Protein AF-A0A7J4UST7-F1 (afdb_monomer)

Structure (mmCIF, N/CA/C/O backbone):
data_AF-A0A7J4UST7-F1
#
_entry.id   AF-A0A7J4UST7-F1
#
loop_
_atom_site.group_PDB
_atom_site.id
_atom_site.type_symbol
_atom_site.label_atom_id
_atom_site.label_alt_id
_atom_site.label_comp_id
_atom_site.label_asym_id
_atom_site.label_entity_id
_atom_site.label_seq_id
_atom_site.pdbx_PDB_ins_code
_atom_site.Cartn_x
_atom_site.Cartn_y
_atom_site.Cartn_z
_atom_site.occupancy
_atom_site.B_iso_or_equiv
_atom_site.auth_seq_id
_atom_site.auth_comp_id
_atom_site.auth_asym_id
_atom_site.auth_atom_id
_atom_site.pdbx_PDB_model_num
ATOM 1 N N . MET A 1 1 ? -10.506 11.333 -13.676 1.00 88.25 1 MET A N 1
ATOM 2 C CA . MET A 1 1 ? -9.582 10.262 -13.265 1.00 88.25 1 MET A CA 1
ATOM 3 C C . MET A 1 1 ? -8.313 10.940 -12.795 1.00 88.25 1 MET A C 1
ATOM 5 O O . MET A 1 1 ? -7.865 11.847 -13.487 1.00 88.25 1 MET A O 1
ATOM 9 N N . ILE A 1 2 ? -7.832 10.576 -11.612 1.00 93.94 2 ILE A N 1
ATOM 10 C CA . ILE A 1 2 ? -6.553 11.020 -11.051 1.00 93.94 2 ILE A CA 1
ATOM 11 C C . ILE A 1 2 ? -5.687 9.763 -11.014 1.00 93.94 2 ILE A C 1
ATOM 13 O O . ILE A 1 2 ? -6.190 8.715 -10.617 1.00 93.94 2 ILE A O 1
ATOM 17 N N . ASP A 1 3 ? -4.458 9.859 -11.505 1.00 95.19 3 ASP A N 1
ATOM 18 C CA . ASP A 1 3 ? -3.487 8.772 -11.416 1.00 95.19 3 ASP A CA 1
ATOM 19 C C . ASP A 1 3 ? -2.785 8.865 -10.061 1.00 95.19 3 ASP A C 1
ATOM 21 O O . ASP A 1 3 ? -2.295 9.937 -9.706 1.00 95.19 3 ASP A O 1
ATOM 25 N N . LEU A 1 4 ? -2.815 7.771 -9.305 1.00 95.25 4 LEU A N 1
ATOM 26 C CA . LEU A 1 4 ? -2.191 7.649 -7.986 1.00 95.25 4 LEU A CA 1
ATOM 27 C C . LEU A 1 4 ? -1.022 6.655 -8.013 1.00 95.25 4 LEU A C 1
ATOM 29 O O . LEU A 1 4 ? -0.532 6.285 -6.956 1.00 95.25 4 LEU A O 1
ATOM 33 N N . THR A 1 5 ? -0.613 6.190 -9.199 1.00 95.75 5 THR A N 1
ATOM 34 C CA . THR A 1 5 ? 0.454 5.197 -9.330 1.00 95.75 5 THR A CA 1
ATOM 35 C C . THR A 1 5 ? 1.823 5.843 -9.497 1.00 95.75 5 THR A C 1
ATOM 37 O O . THR A 1 5 ? 1.969 6.875 -10.162 1.00 95.75 5 THR A O 1
ATOM 40 N N . VAL A 1 6 ? 2.857 5.222 -8.929 1.00 94.38 6 VAL A N 1
ATOM 41 C CA . VAL A 1 6 ? 4.242 5.620 -9.189 1.00 94.38 6 VAL A CA 1
ATOM 42 C C . VAL A 1 6 ? 4.715 5.095 -10.553 1.00 94.38 6 VAL A C 1
ATOM 44 O O . VAL A 1 6 ? 4.391 3.972 -10.952 1.00 94.38 6 VAL A O 1
ATOM 47 N N . PRO A 1 7 ? 5.505 5.882 -11.307 1.00 92.56 7 PRO A N 1
ATOM 48 C CA . PRO A 1 7 ? 5.985 5.462 -12.616 1.00 92.56 7 PRO A CA 1
ATOM 49 C C . PRO A 1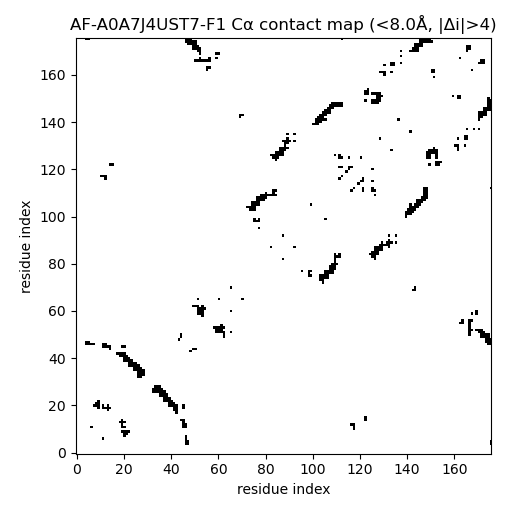 7 ? 6.994 4.311 -12.503 1.00 92.56 7 PRO A C 1
ATOM 51 O O . PRO A 1 7 ? 8.020 4.422 -11.832 1.00 92.56 7 PRO A O 1
ATOM 54 N N . MET A 1 8 ? 6.748 3.232 -13.246 1.00 91.31 8 MET A N 1
ATOM 55 C CA . MET A 1 8 ? 7.675 2.103 -13.358 1.00 91.31 8 MET A CA 1
ATOM 56 C C . MET A 1 8 ? 8.875 2.466 -14.244 1.00 91.31 8 MET A C 1
ATOM 58 O O . MET A 1 8 ? 8.716 2.886 -15.394 1.00 91.31 8 MET A O 1
ATOM 62 N N . GLY A 1 9 ? 10.093 2.279 -13.735 1.00 90.19 9 GLY A N 1
ATOM 63 C CA . GLY A 1 9 ? 11.323 2.604 -14.455 1.00 90.19 9 GLY A CA 1
ATOM 64 C C . GLY A 1 9 ? 12.583 2.160 -13.716 1.00 90.19 9 GLY A C 1
ATOM 65 O O . GLY A 1 9 ? 12.513 1.654 -12.606 1.00 90.19 9 GLY A O 1
ATOM 66 N N . LYS A 1 10 ? 13.754 2.355 -14.336 1.00 88.19 10 LYS A N 1
ATOM 67 C CA . LYS A 1 10 ? 15.052 1.942 -13.756 1.00 88.19 10 LYS A CA 1
ATOM 68 C C . LYS A 1 10 ? 15.408 2.674 -12.463 1.00 88.19 10 LYS A C 1
ATOM 70 O O . LYS A 1 10 ? 16.187 2.160 -11.674 1.00 88.19 10 LYS A O 1
ATOM 75 N N . GLU A 1 11 ? 14.846 3.863 -12.276 1.00 89.56 11 GLU A N 1
ATOM 76 C CA . GLU A 1 11 ? 15.038 4.687 -11.081 1.00 89.56 11 GLU A CA 1
ATOM 77 C C . GLU A 1 11 ? 14.051 4.326 -9.960 1.00 89.56 11 GLU A C 1
ATOM 79 O O . GLU A 1 11 ? 14.069 4.965 -8.912 1.00 89.56 11 GLU A O 1
ATOM 84 N N . LEU A 1 12 ? 13.162 3.344 -10.179 1.00 91.81 12 LEU A N 1
ATOM 85 C CA . LEU A 1 12 ? 12.208 2.901 -9.170 1.00 91.81 12 LEU A CA 1
ATOM 86 C C . LEU A 1 12 ? 12.970 2.301 -7.977 1.00 91.81 12 LEU A C 1
ATOM 88 O O . LEU A 1 12 ? 13.718 1.333 -8.162 1.00 91.81 12 LEU A O 1
ATOM 92 N N . PRO A 1 13 ? 12.791 2.845 -6.762 1.00 92.06 13 PRO A N 1
ATOM 93 C CA . PRO A 1 13 ? 13.368 2.257 -5.566 1.00 92.06 13 PRO A CA 1
ATOM 94 C C . PRO A 1 13 ? 12.862 0.829 -5.365 1.00 92.06 13 PRO A C 1
ATOM 96 O O . PRO A 1 13 ? 11.685 0.533 -5.557 1.00 92.06 13 PRO A O 1
ATOM 99 N N . SER A 1 14 ? 13.758 -0.052 -4.930 1.00 92.19 14 SER A N 1
ATOM 100 C CA . SER A 1 14 ? 13.415 -1.420 -4.554 1.00 92.19 14 SER A CA 1
ATOM 101 C C . SER A 1 14 ? 13.562 -1.599 -3.056 1.00 92.19 14 SER A C 1
ATOM 103 O O . SER A 1 14 ? 14.461 -1.005 -2.450 1.00 92.19 14 SER A O 1
ATOM 105 N N . PHE A 1 15 ? 12.718 -2.455 -2.477 1.00 91.94 15 PHE A N 1
ATOM 106 C CA . PHE A 1 15 ? 12.842 -2.828 -1.077 1.00 91.94 15 PHE A CA 1
ATOM 107 C C . PHE A 1 15 ? 14.287 -3.280 -0.777 1.00 91.94 15 PHE A C 1
ATOM 109 O O . PHE A 1 15 ? 14.857 -4.061 -1.556 1.00 91.94 15 PHE A O 1
ATOM 116 N N . PRO A 1 16 ? 14.917 -2.813 0.321 1.00 90.44 16 PRO A N 1
ATOM 117 C CA . PRO A 1 16 ? 16.327 -3.072 0.585 1.00 90.44 16 PRO A CA 1
ATOM 118 C C . PRO A 1 16 ? 16.695 -4.560 0.501 1.00 90.44 16 PRO A C 1
ATOM 120 O O . PRO A 1 16 ? 16.157 -5.397 1.223 1.00 90.44 16 PRO A O 1
ATOM 123 N N . GLY A 1 17 ? 17.648 -4.884 -0.379 1.00 89.69 17 GLY A N 1
ATOM 124 C CA . GLY A 1 17 ? 18.148 -6.248 -0.582 1.00 89.69 17 GLY A CA 1
ATOM 125 C C . GLY A 1 17 ? 17.483 -7.043 -1.713 1.00 89.69 17 GLY A C 1
ATOM 126 O O . GLY A 1 17 ? 17.938 -8.152 -1.988 1.00 89.69 17 GLY A O 1
ATOM 127 N N . TYR A 1 18 ? 16.477 -6.491 -2.401 1.00 89.69 18 TYR A N 1
ATOM 128 C CA . TYR A 1 18 ? 15.797 -7.139 -3.530 1.00 89.69 18 TYR A CA 1
ATOM 129 C C . TYR A 1 18 ? 16.146 -6.487 -4.876 1.00 89.69 18 TYR A C 1
ATOM 131 O O . TYR A 1 18 ? 16.385 -5.276 -4.929 1.00 89.69 18 TYR A O 1
ATOM 139 N N . PRO A 1 19 ? 16.160 -7.256 -5.984 1.00 90.06 19 PRO A N 1
ATOM 140 C CA . PRO A 1 19 ? 16.392 -6.700 -7.315 1.00 90.06 19 PRO A CA 1
ATOM 141 C C . PRO A 1 19 ? 15.285 -5.708 -7.686 1.00 90.06 19 PRO A C 1
ATOM 143 O O . PRO A 1 19 ? 14.109 -5.973 -7.432 1.00 90.06 19 PRO A O 1
ATOM 146 N N . GLY A 1 20 ? 15.674 -4.577 -8.275 1.00 89.62 20 GLY A N 1
ATOM 147 C CA . GLY A 1 20 ? 14.738 -3.560 -8.755 1.00 89.62 20 GLY A CA 1
ATOM 148 C C . GLY A 1 20 ? 14.126 -3.891 -10.115 1.00 89.62 20 GLY A C 1
ATOM 149 O O . GLY A 1 20 ? 14.377 -4.950 -10.694 1.00 89.62 20 GLY A O 1
ATOM 150 N N . PHE A 1 21 ? 13.321 -2.961 -10.627 1.00 94.12 21 PHE A N 1
ATOM 151 C CA . PHE A 1 21 ? 12.724 -3.055 -11.955 1.00 94.12 21 PHE A CA 1
ATOM 152 C C . PHE A 1 21 ? 13.782 -2.961 -13.061 1.00 94.12 21 PHE A C 1
ATOM 154 O O . PHE A 1 21 ? 14.489 -1.960 -13.203 1.00 94.12 21 PHE A O 1
ATOM 161 N N . GLU A 1 22 ? 13.842 -3.985 -13.906 1.00 94.00 22 GLU A N 1
ATOM 162 C CA . GLU A 1 22 ? 14.734 -4.027 -15.059 1.00 94.00 22 GLU A CA 1
ATOM 163 C C . GLU A 1 22 ? 13.935 -4.159 -16.348 1.00 94.00 22 GLU A C 1
ATOM 165 O O . GLU A 1 22 ? 12.939 -4.877 -16.413 1.00 94.00 22 GLU A O 1
ATOM 170 N N . TYR A 1 23 ? 14.395 -3.486 -17.401 1.00 94.31 23 TYR A N 1
ATOM 171 C CA . TYR A 1 23 ? 13.868 -3.681 -18.743 1.00 94.31 23 TYR A CA 1
ATOM 172 C C . TYR A 1 23 ? 14.940 -3.464 -19.810 1.00 94.31 23 TYR A C 1
ATOM 174 O O . TYR A 1 23 ? 15.859 -2.645 -19.657 1.00 94.31 23 TYR A O 1
ATOM 182 N N . GLU A 1 24 ? 14.783 -4.175 -20.920 1.00 93.56 24 GLU A N 1
ATOM 183 C CA . GLU A 1 24 ? 15.658 -4.108 -22.084 1.00 93.56 24 GLU A CA 1
ATOM 184 C C . GLU A 1 24 ? 14.851 -4.040 -23.380 1.00 93.56 24 GLU A C 1
ATOM 186 O O . GLU A 1 24 ? 13.836 -4.719 -23.538 1.00 93.56 24 GLU A O 1
ATOM 191 N N . GLN A 1 25 ? 15.295 -3.200 -24.318 1.00 91.19 25 GLN A N 1
ATOM 192 C CA . GLN A 1 25 ? 14.709 -3.145 -25.654 1.00 91.19 25 GLN A CA 1
ATOM 193 C C . GLN A 1 25 ? 15.236 -4.318 -26.481 1.00 91.19 25 GLN A C 1
ATOM 195 O O . GLN A 1 25 ? 16.445 -4.508 -26.589 1.00 91.19 25 GLN A O 1
ATOM 200 N N . TRP A 1 26 ? 14.324 -5.061 -27.098 1.00 88.94 26 TRP A N 1
ATOM 201 C CA . TRP A 1 26 ? 14.632 -6.227 -27.931 1.00 88.94 26 TRP A CA 1
ATOM 202 C C . TRP A 1 26 ? 14.298 -6.037 -29.409 1.00 88.94 26 TRP A C 1
ATOM 204 O O . TRP A 1 26 ? 14.831 -6.746 -30.259 1.00 88.94 26 TRP A O 1
ATOM 214 N N . GLY A 1 27 ? 13.412 -5.096 -29.725 1.00 88.81 27 GLY A N 1
ATOM 215 C CA . GLY A 1 27 ? 13.084 -4.749 -31.101 1.00 88.81 27 GLY A CA 1
ATOM 216 C C . GLY A 1 27 ? 12.774 -3.270 -31.224 1.00 88.81 27 GLY A C 1
ATOM 217 O O . GLY A 1 27 ? 12.223 -2.676 -30.298 1.00 88.81 27 GLY A O 1
ATOM 218 N N . GLY A 1 28 ? 13.135 -2.675 -32.359 1.00 88.31 28 GLY A N 1
ATOM 219 C CA . GLY A 1 28 ? 12.823 -1.292 -32.706 1.00 88.31 28 GLY A CA 1
ATOM 220 C C . GLY A 1 28 ? 12.139 -1.152 -34.066 1.00 88.31 28 GLY A C 1
ATOM 221 O O . GLY A 1 28 ? 12.306 -1.972 -34.965 1.00 88.31 28 GLY A O 1
ATOM 222 N N . HIS A 1 29 ? 11.413 -0.048 -34.259 1.00 87.75 29 HIS A N 1
ATOM 223 C CA . HIS A 1 29 ? 10.743 0.268 -35.531 1.00 87.75 29 HIS A CA 1
ATOM 224 C C . HIS A 1 29 ? 11.693 0.318 -36.742 1.00 87.75 29 HIS A C 1
ATOM 226 O O . HIS A 1 29 ? 11.270 0.057 -37.864 1.00 87.75 29 HIS A O 1
ATOM 232 N N . ASN A 1 30 ? 12.970 0.643 -36.515 1.00 84.94 30 ASN A N 1
ATOM 233 C CA . ASN A 1 30 ? 14.007 0.716 -37.552 1.00 84.94 30 ASN A CA 1
ATOM 234 C C . ASN A 1 30 ? 14.859 -0.561 -37.646 1.00 84.94 30 ASN A C 1
ATOM 236 O O . ASN A 1 30 ? 15.837 -0.601 -38.391 1.00 84.94 30 ASN A O 1
ATOM 240 N N . GLU A 1 31 ? 14.510 -1.595 -36.887 1.00 74.69 31 GLU A N 1
ATOM 241 C CA . GLU A 1 31 ? 15.136 -2.912 -36.929 1.00 74.69 31 GLU A CA 1
ATOM 242 C C . GLU A 1 31 ? 14.201 -3.854 -37.693 1.00 74.69 31 GLU A C 1
ATOM 244 O O . GLU A 1 31 ? 12.995 -3.625 -37.728 1.00 74.69 31 GLU A O 1
ATOM 249 N N . GLY A 1 32 ? 14.729 -4.894 -38.347 1.00 66.00 32 GLY A N 1
ATOM 250 C CA . GLY A 1 32 ? 14.034 -5.683 -39.384 1.00 66.00 32 GLY A CA 1
ATOM 251 C C . GLY A 1 32 ? 12.665 -6.304 -39.033 1.00 66.00 32 GLY A C 1
ATOM 252 O O . GLY A 1 32 ? 12.045 -6.888 -39.917 1.00 66.00 32 GLY A O 1
ATOM 253 N N . GLY A 1 33 ? 12.190 -6.177 -37.788 1.00 72.19 33 GLY A N 1
ATOM 254 C CA . GLY A 1 33 ? 10.846 -6.549 -37.331 1.00 72.19 33 GLY A CA 1
ATOM 255 C C . GLY A 1 33 ? 9.807 -5.413 -37.278 1.00 72.19 33 GLY A C 1
ATOM 256 O O . GLY A 1 33 ? 8.622 -5.707 -37.169 1.00 72.19 33 GLY A O 1
ATOM 257 N N . GLY A 1 34 ? 10.199 -4.134 -37.360 1.00 86.31 34 GLY A N 1
ATOM 258 C CA . GLY A 1 34 ? 9.276 -2.993 -37.479 1.00 86.31 34 GLY A CA 1
ATOM 259 C C . GLY A 1 34 ? 8.407 -2.666 -36.252 1.00 86.31 34 GLY A C 1
ATOM 260 O O . GLY A 1 34 ? 7.545 -1.795 -36.348 1.00 86.31 34 GLY A O 1
ATOM 261 N N . ALA A 1 35 ? 8.624 -3.319 -35.106 1.00 91.25 35 ALA A N 1
ATOM 262 C CA . ALA A 1 35 ? 7.866 -3.115 -33.870 1.00 91.25 35 ALA A CA 1
ATOM 263 C C . ALA A 1 35 ? 8.802 -2.819 -32.691 1.00 91.25 35 ALA A C 1
ATOM 265 O O . ALA A 1 35 ? 9.828 -3.480 -32.533 1.00 91.25 35 ALA A O 1
ATOM 266 N N . LEU A 1 36 ? 8.437 -1.841 -31.854 1.00 92.00 36 LEU A N 1
ATOM 267 C CA . LEU A 1 36 ? 9.125 -1.586 -30.588 1.00 92.00 36 LEU A CA 1
ATOM 268 C C . LEU A 1 36 ? 8.709 -2.632 -29.547 1.00 92.00 36 LEU A C 1
ATOM 270 O O . LEU A 1 36 ? 7.527 -2.749 -29.230 1.00 92.00 36 LEU A O 1
ATOM 274 N N . MET A 1 37 ? 9.678 -3.367 -29.008 1.00 92.75 37 MET A N 1
ATOM 275 C CA . MET A 1 37 ? 9.458 -4.424 -28.020 1.00 92.75 37 MET A CA 1
ATOM 276 C C . MET A 1 37 ? 10.465 -4.299 -26.882 1.00 92.75 37 MET A C 1
ATOM 278 O O . MET A 1 37 ? 11.652 -4.081 -27.131 1.00 92.75 37 MET A O 1
ATOM 282 N N . HIS A 1 38 ? 9.991 -4.503 -25.654 1.00 93.12 38 HIS A N 1
ATOM 283 C CA . HIS A 1 38 ? 10.829 -4.608 -24.466 1.00 93.12 38 HIS A CA 1
ATOM 284 C C . HIS A 1 38 ? 10.528 -5.901 -23.706 1.00 93.12 38 HIS A C 1
ATOM 286 O O . HIS A 1 38 ? 9.376 -6.336 -23.665 1.00 93.12 38 HIS A O 1
ATOM 292 N N . TYR A 1 39 ? 11.552 -6.470 -23.078 1.00 94.12 39 TYR A N 1
ATOM 293 C CA . TYR A 1 39 ? 11.402 -7.407 -21.967 1.00 94.12 39 TYR A CA 1
ATOM 294 C C . TYR A 1 39 ? 11.565 -6.647 -20.659 1.00 94.12 39 TYR A C 1
ATOM 296 O O . TYR A 1 39 ? 12.362 -5.712 -20.594 1.00 94.12 39 TYR A O 1
ATOM 304 N N . TYR A 1 40 ? 10.828 -7.050 -19.628 1.00 94.62 40 TYR A N 1
ATOM 305 C CA . TYR A 1 40 ? 10.997 -6.517 -18.283 1.00 94.62 40 TYR A CA 1
ATOM 306 C C . TYR A 1 40 ? 10.975 -7.633 -17.239 1.00 94.62 40 TYR A C 1
ATOM 308 O O . TYR A 1 40 ? 10.410 -8.704 -17.464 1.00 94.62 40 TYR A O 1
ATOM 316 N N . SER A 1 41 ? 11.600 -7.358 -16.099 1.00 93.81 41 SER A N 1
ATOM 317 C CA . SER A 1 41 ? 11.622 -8.191 -14.903 1.00 93.81 41 SER A CA 1
ATOM 318 C C . SER A 1 41 ? 11.347 -7.307 -13.690 1.00 93.81 41 SER A C 1
ATOM 320 O O . SER A 1 41 ? 11.911 -6.221 -13.567 1.00 93.81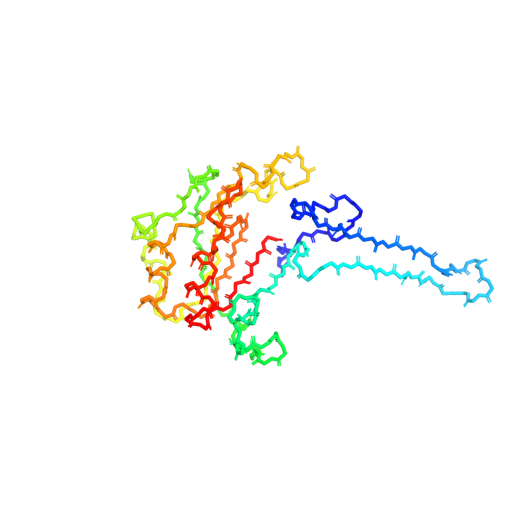 41 SER A O 1
ATOM 322 N N . ALA A 1 42 ? 10.473 -7.769 -12.802 1.00 92.94 42 ALA A N 1
ATOM 323 C CA . ALA A 1 42 ? 10.084 -7.071 -11.585 1.00 92.94 42 ALA A CA 1
ATOM 324 C C . ALA A 1 42 ? 9.791 -8.098 -10.489 1.00 92.94 42 ALA A C 1
ATOM 326 O O . ALA A 1 42 ? 9.281 -9.182 -10.784 1.00 92.94 42 ALA A O 1
ATOM 327 N N . ASN A 1 43 ? 10.076 -7.759 -9.232 1.00 91.62 43 ASN A N 1
ATOM 328 C CA . ASN A 1 43 ? 9.417 -8.445 -8.124 1.00 91.62 43 ASN A CA 1
ATOM 329 C C . ASN A 1 43 ? 7.982 -7.900 -7.971 1.00 91.62 43 ASN A C 1
ATOM 331 O O . ASN A 1 43 ? 7.661 -6.836 -8.498 1.00 91.62 43 ASN A O 1
ATOM 335 N N . THR A 1 44 ? 7.108 -8.648 -7.300 1.00 94.25 44 THR A N 1
ATOM 336 C CA . THR A 1 44 ? 5.677 -8.314 -7.172 1.00 94.25 44 THR A CA 1
ATOM 337 C C . THR A 1 44 ? 5.401 -7.121 -6.257 1.00 94.25 44 THR A C 1
ATOM 339 O O . THR A 1 44 ? 4.293 -6.601 -6.292 1.00 94.25 44 THR A O 1
ATOM 342 N N . HIS A 1 45 ? 6.408 -6.671 -5.502 1.00 94.88 45 HIS A N 1
ATOM 343 C CA . HIS A 1 45 ? 6.349 -5.563 -4.549 1.00 94.88 45 HIS A CA 1
ATOM 344 C C . HIS A 1 45 ? 7.198 -4.388 -5.065 1.00 94.88 45 HIS A C 1
ATOM 346 O O . HIS A 1 45 ? 8.189 -3.966 -4.461 1.00 94.88 45 HIS A O 1
ATOM 352 N N . GLN A 1 46 ? 6.887 -3.937 -6.285 1.00 92.12 46 GLN A N 1
ATOM 353 C CA . GLN A 1 46 ? 7.565 -2.831 -6.969 1.00 92.12 46 GLN A CA 1
ATOM 354 C C . GLN A 1 46 ? 6.566 -1.746 -7.336 1.00 92.12 46 GLN A C 1
ATOM 356 O O . GLN A 1 46 ? 5.647 -2.004 -8.113 1.00 92.12 46 GLN A O 1
ATOM 361 N N . GLY A 1 47 ? 6.819 -0.530 -6.847 1.00 93.00 47 GLY A N 1
ATOM 362 C CA . GLY A 1 47 ? 5.920 0.604 -7.041 1.00 93.00 47 GLY A CA 1
ATOM 363 C C . GLY A 1 47 ? 4.520 0.300 -6.520 1.00 93.00 47 GLY A C 1
ATOM 364 O O . GLY A 1 47 ? 4.381 -0.527 -5.620 1.00 93.00 47 GLY A O 1
ATOM 365 N N . THR A 1 48 ? 3.504 0.917 -7.125 1.00 97.00 48 THR A N 1
ATOM 366 C CA . THR A 1 48 ? 2.133 0.794 -6.631 1.00 97.00 48 THR A CA 1
ATOM 367 C C . THR A 1 48 ? 1.619 -0.611 -6.885 1.00 97.00 48 THR A C 1
ATOM 369 O O . THR A 1 48 ? 1.380 -0.996 -8.035 1.00 97.00 48 THR A O 1
ATOM 372 N N . HIS A 1 49 ? 1.461 -1.390 -5.821 1.00 97.31 49 HIS A N 1
ATOM 373 C CA . HIS A 1 49 ? 1.166 -2.819 -5.901 1.00 97.31 49 HIS A CA 1
ATOM 374 C C . HIS A 1 49 ? 0.189 -3.258 -4.814 1.00 97.31 49 HIS A C 1
ATOM 376 O O . HIS A 1 49 ? -0.180 -2.475 -3.947 1.00 97.31 49 HIS A O 1
ATOM 382 N N . ILE A 1 50 ? -0.253 -4.515 -4.888 1.00 97.81 50 ILE A N 1
ATOM 383 C CA . ILE A 1 50 ? -1.184 -5.109 -3.931 1.00 97.81 50 ILE A CA 1
ATOM 384 C C . ILE A 1 50 ? -0.598 -6.363 -3.291 1.00 97.81 50 ILE A C 1
ATOM 386 O O . ILE A 1 50 ? -0.133 -7.276 -3.979 1.00 97.81 50 ILE A O 1
ATOM 390 N N . ASP A 1 51 ? -0.733 -6.427 -1.977 1.00 98.38 51 ASP A N 1
ATOM 391 C CA . ASP A 1 51 ? -0.487 -7.594 -1.158 1.00 98.38 51 ASP A CA 1
ATOM 392 C C . ASP A 1 51 ? -1.793 -8.358 -0.946 1.00 98.38 51 ASP A C 1
ATOM 394 O O . ASP A 1 51 ? -2.745 -7.880 -0.323 1.00 98.38 51 ASP A O 1
ATOM 398 N N . ALA A 1 52 ? -1.827 -9.582 -1.469 1.00 98.25 52 ALA A N 1
ATOM 399 C CA . ALA A 1 52 ? -2.854 -10.566 -1.151 1.00 98.25 52 ALA A CA 1
ATOM 400 C C . ALA A 1 52 ? -2.451 -11.373 0.099 1.00 98.25 52 ALA A C 1
ATOM 402 O O . ALA A 1 52 ? -1.254 -11.474 0.395 1.00 98.25 52 ALA A O 1
ATOM 403 N N . PRO A 1 53 ? -3.400 -12.024 0.80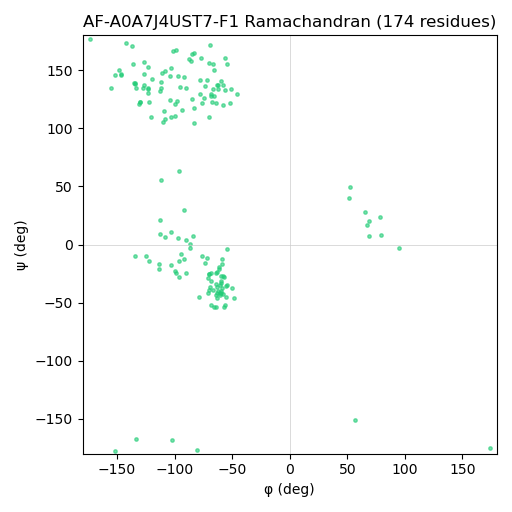1 1.00 98.50 53 PRO A N 1
ATOM 404 C CA . PRO A 1 53 ? -3.108 -12.765 2.025 1.00 98.50 53 PRO A CA 1
ATOM 405 C C . PRO A 1 53 ? -1.937 -13.746 1.924 1.00 98.50 53 PRO A C 1
ATOM 407 O O . PRO A 1 53 ? -1.127 -13.855 2.845 1.00 98.50 53 PRO A O 1
ATOM 410 N N . TYR A 1 54 ? -1.792 -14.413 0.776 1.00 98.44 54 TYR A N 1
ATOM 411 C CA . TYR A 1 54 ? -0.709 -15.363 0.523 1.00 98.44 54 TYR A CA 1
ATOM 412 C C . TYR A 1 54 ? 0.708 -14.770 0.651 1.00 98.44 54 TYR A C 1
ATOM 414 O O . TYR A 1 54 ? 1.663 -15.532 0.800 1.00 98.44 54 TYR A O 1
ATOM 422 N N . HIS A 1 55 ? 0.871 -13.440 0.630 1.00 97.75 55 HIS A N 1
ATOM 423 C CA . HIS A 1 55 ? 2.170 -12.793 0.820 1.00 97.75 55 HIS A CA 1
ATOM 424 C C . HIS A 1 55 ? 2.823 -13.177 2.162 1.00 97.75 55 HIS A C 1
ATOM 426 O O . HIS A 1 55 ? 4.004 -13.528 2.189 1.00 97.75 55 HIS A O 1
ATOM 432 N N . PHE A 1 56 ? 2.044 -13.210 3.252 1.00 97.62 56 PHE A N 1
ATOM 433 C CA . PHE A 1 56 ? 2.528 -13.572 4.594 1.00 97.62 56 PHE A CA 1
ATOM 434 C C . PHE A 1 56 ? 1.761 -14.713 5.271 1.00 97.62 56 PHE A C 1
ATOM 436 O O . PHE A 1 56 ? 2.220 -15.220 6.299 1.00 97.62 56 PHE A O 1
ATOM 443 N N . ILE A 1 57 ? 0.625 -15.147 4.714 1.00 98.38 57 ILE A N 1
ATOM 444 C CA . ILE A 1 57 ? -0.236 -16.185 5.289 1.00 98.38 57 ILE A CA 1
ATOM 445 C C . ILE A 1 57 ? -0.164 -17.457 4.432 1.00 98.38 57 ILE A C 1
ATOM 447 O O . ILE A 1 57 ? -0.768 -17.518 3.359 1.00 98.38 57 ILE A O 1
ATOM 451 N N . PRO A 1 58 ? 0.540 -18.516 4.883 1.00 97.50 58 PRO A N 1
ATOM 452 C CA . PRO A 1 58 ? 0.590 -19.780 4.157 1.00 97.50 58 PRO A CA 1
ATOM 453 C C . PRO A 1 58 ? -0.810 -20.369 3.949 1.00 97.50 58 PRO A C 1
ATOM 455 O O . PRO A 1 58 ? -1.514 -20.673 4.911 1.00 97.50 58 PRO A O 1
ATOM 458 N N . GLY A 1 59 ? -1.197 -20.554 2.686 1.00 97.88 59 GLY A N 1
ATOM 459 C CA . GLY A 1 59 ? -2.532 -21.037 2.319 1.00 97.88 59 GLY A CA 1
ATOM 460 C C . GLY A 1 59 ? -3.634 -19.972 2.357 1.00 97.88 59 GLY A C 1
ATOM 461 O O . GLY A 1 59 ? -4.799 -20.330 2.214 1.00 97.88 59 GLY A O 1
ATOM 462 N N . GLY A 1 60 ? -3.282 -18.696 2.552 1.00 98.12 60 GLY A N 1
ATOM 463 C CA . GLY A 1 60 ? -4.180 -17.565 2.318 1.00 98.12 60 GLY A CA 1
ATOM 464 C C . GLY A 1 60 ? -4.485 -17.363 0.830 1.00 98.12 60 GLY A C 1
ATOM 465 O O . GLY A 1 60 ? -3.867 -17.998 -0.026 1.00 98.12 60 GLY A O 1
ATOM 466 N N . ARG A 1 61 ? -5.425 -16.460 0.529 1.00 97.75 61 ARG A N 1
ATOM 467 C CA . ARG A 1 61 ? -5.835 -16.155 -0.847 1.00 97.75 61 ARG A CA 1
ATOM 468 C C . ARG A 1 61 ? -4.694 -15.570 -1.679 1.00 97.75 61 ARG A C 1
ATOM 470 O O . ARG A 1 61 ? -3.957 -14.701 -1.200 1.00 97.75 61 ARG A O 1
ATOM 477 N N . THR A 1 62 ? -4.557 -16.023 -2.921 1.00 98.31 62 THR A N 1
ATOM 478 C CA . THR A 1 62 ? -3.661 -15.417 -3.915 1.00 98.31 62 THR A CA 1
ATOM 479 C C . THR A 1 62 ? -4.328 -14.225 -4.602 1.00 98.31 62 THR A C 1
ATOM 481 O O . THR A 1 62 ? -5.535 -14.018 -4.506 1.00 98.31 62 THR A O 1
ATOM 484 N N . VAL A 1 63 ? -3.539 -13.398 -5.293 1.00 97.69 63 VAL A N 1
ATOM 485 C CA . VAL A 1 63 ? -4.040 -12.157 -5.913 1.00 97.69 63 VAL A CA 1
ATOM 486 C C . VAL A 1 63 ? -5.154 -12.398 -6.943 1.00 97.69 63 VAL A C 1
ATOM 488 O O . VAL A 1 63 ? -6.046 -11.571 -7.083 1.00 97.69 63 VAL A O 1
ATOM 491 N N . ASP A 1 64 ? -5.140 -13.537 -7.638 1.00 97.62 64 ASP A N 1
ATOM 492 C CA . ASP A 1 64 ? -6.166 -13.938 -8.607 1.00 97.62 64 ASP A CA 1
ATOM 493 C C . ASP A 1 64 ? -7.471 -14.442 -7.962 1.00 97.62 64 ASP A C 1
ATOM 495 O O . ASP A 1 64 ? -8.473 -14.602 -8.659 1.00 97.62 64 ASP A O 1
ATOM 499 N N . GLU A 1 65 ? -7.475 -14.656 -6.644 1.00 98.19 65 GLU A N 1
ATOM 500 C CA . GLU A 1 65 ? -8.657 -15.022 -5.855 1.00 98.19 65 GLU A CA 1
ATOM 501 C C . GLU A 1 65 ? -9.356 -13.806 -5.220 1.00 98.19 65 GLU A C 1
ATOM 503 O O . GLU A 1 65 ? -10.448 -13.954 -4.664 1.00 98.19 65 GLU A O 1
ATOM 508 N N . LEU A 1 66 ? -8.758 -12.610 -5.304 1.00 97.69 66 LEU A N 1
ATOM 509 C CA . LEU A 1 66 ? -9.400 -11.358 -4.895 1.00 97.69 66 LEU A CA 1
ATOM 510 C C . LEU A 1 66 ? -10.474 -10.958 -5.916 1.00 97.69 66 LEU A C 1
ATOM 512 O O . LEU A 1 66 ? -10.260 -11.027 -7.131 1.00 97.69 66 LEU A O 1
ATOM 516 N N . THR A 1 67 ? -11.643 -10.528 -5.445 1.00 96.69 67 THR A N 1
ATOM 517 C CA . THR A 1 67 ? -12.751 -10.127 -6.316 1.00 96.69 67 THR A CA 1
ATOM 518 C C . THR A 1 67 ? -12.634 -8.671 -6.753 1.00 96.69 67 THR A C 1
ATOM 520 O O . THR A 1 67 ? -11.999 -7.831 -6.118 1.00 96.69 67 THR A O 1
ATOM 523 N N . PHE A 1 68 ? -13.291 -8.336 -7.863 1.00 94.31 68 PHE A N 1
ATOM 524 C CA . PHE A 1 68 ? -13.312 -6.967 -8.375 1.00 94.31 68 PHE A CA 1
ATOM 525 C C . PHE A 1 68 ? -13.942 -5.982 -7.376 1.00 94.31 68 PHE A C 1
ATOM 527 O O . PHE A 1 68 ? -13.501 -4.842 -7.269 1.00 94.31 68 PHE A O 1
ATOM 534 N N . GLU A 1 69 ? -14.952 -6.419 -6.625 1.00 95.25 69 GLU A N 1
ATOM 535 C CA . GLU A 1 69 ? -15.671 -5.616 -5.630 1.00 95.25 69 GLU A CA 1
ATOM 536 C C . GLU A 1 69 ? -14.822 -5.295 -4.388 1.00 95.25 69 GLU A C 1
ATOM 538 O O . GLU A 1 69 ? -15.050 -4.273 -3.734 1.00 95.25 69 GLU A O 1
ATOM 543 N N . GLU A 1 70 ? -13.826 -6.131 -4.078 1.00 94.62 70 GLU A N 1
ATOM 544 C CA . GLU A 1 70 ? -12.825 -5.856 -3.038 1.00 94.62 70 GLU A CA 1
ATOM 545 C C . GLU A 1 70 ? -11.861 -4.744 -3.477 1.00 94.62 70 GLU A C 1
ATOM 547 O O . GLU A 1 70 ? -11.378 -3.978 -2.649 1.00 94.62 70 GLU A O 1
ATOM 552 N N . LEU A 1 71 ? -11.623 -4.595 -4.784 1.00 95.44 71 LEU A N 1
ATOM 553 C CA . LEU A 1 71 ? -10.622 -3.669 -5.327 1.00 95.44 71 LEU A CA 1
ATOM 554 C C . LEU A 1 71 ? -11.219 -2.382 -5.908 1.00 95.44 71 LEU A C 1
ATOM 556 O O . LEU A 1 71 ? -10.507 -1.399 -6.112 1.00 95.44 71 LEU A O 1
ATOM 560 N N . VAL A 1 72 ? -12.523 -2.368 -6.192 1.00 96.06 72 VAL A N 1
ATOM 561 C CA . VAL A 1 72 ? -13.204 -1.245 -6.843 1.00 96.06 72 VAL A CA 1
ATOM 562 C C . VAL A 1 72 ? -14.457 -0.856 -6.076 1.00 96.06 72 VAL A C 1
ATOM 564 O O . VAL A 1 72 ? -15.394 -1.636 -5.923 1.00 96.06 72 VAL A O 1
ATOM 567 N N . GLY A 1 73 ? -14.517 0.405 -5.656 1.00 95.00 73 GLY A N 1
ATOM 568 C CA . GLY A 1 73 ? -15.689 0.954 -4.992 1.00 95.00 73 GLY A CA 1
ATOM 569 C C . GLY A 1 73 ? -15.461 2.368 -4.467 1.00 95.00 73 GLY A C 1
ATOM 570 O O . GLY A 1 73 ? -14.420 2.968 -4.733 1.00 95.00 73 GLY A O 1
ATOM 571 N N . PRO A 1 74 ? -16.448 2.925 -3.748 1.00 95.81 74 PRO A N 1
ATOM 572 C CA . PRO A 1 74 ? -16.248 4.121 -2.945 1.00 95.81 74 PRO A CA 1
ATOM 573 C C . PRO A 1 74 ? -15.137 3.894 -1.916 1.00 95.81 74 PRO A C 1
ATOM 575 O O . PRO A 1 74 ? -15.104 2.856 -1.260 1.00 95.81 74 PRO A O 1
ATOM 578 N N . THR A 1 75 ? -14.271 4.890 -1.762 1.00 95.25 75 THR A N 1
ATOM 579 C CA . THR A 1 75 ? -13.107 4.826 -0.875 1.00 95.25 75 THR A CA 1
ATOM 580 C C . THR A 1 75 ? -13.022 6.118 -0.077 1.00 95.25 75 THR A C 1
ATOM 582 O O . THR A 1 75 ? -13.249 7.205 -0.620 1.00 95.25 75 THR A O 1
ATOM 585 N N . LYS A 1 76 ? -12.720 6.012 1.215 1.00 96.75 76 LYS A N 1
ATOM 586 C CA . LYS A 1 76 ? -12.516 7.156 2.104 1.00 96.75 76 LYS A CA 1
ATOM 587 C C . LYS A 1 76 ? -11.050 7.556 2.076 1.00 96.75 76 LYS A C 1
ATOM 589 O O . LYS A 1 76 ? -10.178 6.701 2.167 1.00 96.75 76 LYS A O 1
ATOM 594 N N . VAL A 1 77 ? -10.784 8.852 1.959 1.00 96.44 77 VAL A N 1
ATOM 595 C CA . VAL A 1 77 ? -9.423 9.387 2.049 1.00 96.44 77 VAL A CA 1
ATOM 596 C C . VAL A 1 77 ? -9.222 9.935 3.453 1.00 96.44 77 VAL A C 1
ATOM 598 O O . VAL A 1 77 ? -9.957 10.827 3.876 1.00 96.44 77 VAL A O 1
ATOM 601 N N . VAL A 1 78 ? -8.230 9.396 4.151 1.00 97.31 78 VAL A N 1
ATOM 602 C CA . VAL A 1 78 ? -7.806 9.802 5.488 1.00 97.31 78 VAL A CA 1
ATOM 603 C C . VAL A 1 78 ? -6.529 10.618 5.321 1.00 97.31 78 VAL A C 1
ATOM 605 O O . VAL A 1 78 ? -5.488 10.103 4.915 1.00 97.31 78 VAL A O 1
ATOM 608 N N . ASP A 1 79 ? -6.635 11.920 5.561 1.00 96.94 79 ASP A N 1
ATOM 609 C CA . ASP A 1 79 ? -5.523 12.855 5.411 1.00 96.94 79 ASP A CA 1
ATOM 610 C C . ASP A 1 79 ? -4.651 12.842 6.669 1.00 96.94 79 ASP A C 1
ATOM 612 O O . ASP A 1 79 ? -5.028 13.401 7.692 1.00 96.94 79 ASP A O 1
ATOM 616 N N . LEU A 1 80 ? -3.483 12.210 6.579 1.00 97.88 80 LEU A N 1
ATOM 617 C CA . LEU A 1 80 ? -2.518 12.033 7.666 1.00 97.88 80 LEU A CA 1
ATOM 618 C C . LEU A 1 80 ? -1.223 12.817 7.414 1.00 97.88 80 LEU A C 1
ATOM 620 O O . LEU A 1 80 ? -0.177 12.517 7.991 1.00 97.88 80 LEU A O 1
ATOM 624 N N . ARG A 1 81 ? -1.257 13.848 6.560 1.00 97.44 81 ARG A N 1
ATOM 625 C CA . ARG A 1 81 ? -0.051 14.596 6.153 1.00 97.44 81 ARG A CA 1
ATOM 626 C C . ARG A 1 81 ? 0.675 15.287 7.310 1.00 97.44 81 ARG A C 1
ATOM 628 O O . ARG A 1 81 ? 1.865 15.579 7.193 1.00 97.44 81 ARG A O 1
ATOM 635 N N . GLU A 1 82 ? 0.001 15.542 8.431 1.00 97.44 82 GLU A N 1
ATOM 636 C CA . GLU A 1 82 ? 0.630 16.073 9.652 1.00 97.44 82 GLU A CA 1
ATOM 637 C C . GLU A 1 82 ? 1.494 15.039 10.410 1.00 97.44 82 GLU A C 1
ATOM 639 O O . GLU A 1 82 ? 2.341 15.398 11.243 1.00 97.44 82 GLU A O 1
ATOM 644 N N . PHE A 1 83 ? 1.317 13.754 10.093 1.00 97.75 83 PHE A N 1
ATOM 645 C CA . PHE A 1 83 ? 2.035 12.622 10.678 1.00 97.75 83 PHE A CA 1
ATOM 646 C C . PHE A 1 83 ? 3.124 12.054 9.763 1.00 97.75 83 PHE A C 1
ATOM 648 O O . PHE A 1 83 ? 3.693 11.021 10.094 1.00 97.75 83 PHE A O 1
ATOM 655 N N . LYS A 1 84 ? 3.460 12.741 8.663 1.00 97.38 84 LYS A N 1
ATOM 656 C CA . LYS A 1 84 ? 4.537 12.348 7.742 1.00 97.38 84 LYS A CA 1
ATOM 657 C C . LYS A 1 84 ? 5.821 11.948 8.478 1.00 97.38 84 LYS A C 1
ATOM 659 O O . LYS A 1 84 ? 6.307 12.709 9.324 1.00 97.38 84 LYS A O 1
ATOM 664 N N . GLY A 1 85 ? 6.365 10.784 8.128 1.00 96.25 85 GLY A N 1
ATOM 665 C CA . GLY A 1 85 ? 7.563 10.203 8.737 1.00 96.25 85 GLY A CA 1
ATOM 666 C C . GLY A 1 85 ? 7.388 9.741 10.188 1.00 96.25 85 GLY A C 1
ATOM 667 O O . GLY A 1 85 ? 8.366 9.641 10.929 1.00 96.25 85 GLY A O 1
ATOM 668 N N . LYS A 1 86 ? 6.146 9.518 10.632 1.00 97.44 86 LYS A N 1
ATOM 669 C CA . LYS A 1 86 ? 5.809 8.958 11.950 1.00 97.44 86 LYS A CA 1
ATOM 670 C C . LYS A 1 86 ? 4.958 7.704 11.793 1.00 97.44 86 LYS A C 1
ATOM 672 O O . LYS A 1 86 ? 4.176 7.607 10.849 1.00 97.44 86 LYS A O 1
ATOM 677 N N . SER A 1 87 ? 5.045 6.813 12.773 1.00 98.06 87 SER A N 1
ATOM 678 C CA . SER A 1 87 ? 4.140 5.673 12.894 1.00 98.06 87 SER A CA 1
ATOM 679 C C . SER A 1 87 ? 2.707 6.138 13.171 1.00 98.06 87 SER A C 1
ATOM 681 O O . SER A 1 87 ? 2.464 6.921 14.095 1.00 98.06 87 SER A O 1
ATOM 683 N N . ILE A 1 88 ? 1.764 5.653 12.372 1.00 98.44 88 ILE A N 1
ATOM 684 C CA . ILE A 1 88 ? 0.331 5.891 12.510 1.00 98.44 88 ILE A CA 1
ATOM 685 C C . ILE A 1 88 ? -0.214 4.902 13.540 1.00 98.44 88 ILE A C 1
ATOM 687 O O . ILE A 1 88 ? -0.134 3.692 13.339 1.00 98.44 88 ILE A O 1
ATOM 691 N N . THR A 1 89 ? -0.740 5.430 14.646 1.00 98.38 89 THR A N 1
ATOM 692 C CA . THR A 1 89 ? -1.245 4.663 15.794 1.00 98.38 89 THR A CA 1
ATOM 693 C C . THR A 1 89 ? -2.767 4.560 15.794 1.00 98.38 89 THR A C 1
ATOM 695 O O . THR A 1 89 ? -3.441 5.322 15.098 1.00 98.38 89 THR A O 1
ATOM 698 N N . ALA A 1 90 ? -3.330 3.669 16.619 1.00 97.88 90 ALA A N 1
ATOM 699 C CA . ALA A 1 90 ? -4.780 3.609 16.809 1.00 97.88 90 ALA A CA 1
ATOM 700 C C . ALA A 1 90 ? -5.350 4.944 17.320 1.00 97.88 90 ALA A C 1
ATOM 702 O O . ALA A 1 90 ? -6.410 5.359 16.873 1.00 97.88 90 ALA A O 1
ATOM 703 N N . GLU A 1 91 ? -4.622 5.650 18.195 1.00 97.75 91 GLU A N 1
ATOM 704 C CA . GLU A 1 91 ? -5.006 6.982 18.695 1.00 97.75 91 GLU A CA 1
ATOM 705 C C . GLU A 1 91 ? -5.115 8.008 17.555 1.00 97.75 91 GLU A C 1
ATOM 707 O O . GLU A 1 91 ? -6.087 8.757 17.486 1.00 97.75 91 GLU A O 1
ATOM 712 N N . ILE A 1 92 ? -4.159 7.999 16.616 1.00 97.56 92 ILE A N 1
ATOM 713 C CA . ILE A 1 92 ? -4.211 8.867 15.431 1.00 97.56 92 ILE A CA 1
ATOM 714 C C . ILE A 1 92 ? -5.429 8.520 14.566 1.00 97.56 92 ILE A C 1
ATOM 716 O O . ILE A 1 92 ? -6.097 9.424 14.064 1.00 97.56 92 ILE A O 1
ATOM 720 N N . LEU A 1 93 ? -5.736 7.231 14.385 1.00 96.31 93 LEU A N 1
ATOM 721 C CA . LEU A 1 93 ? -6.904 6.803 13.610 1.00 96.31 93 LEU A CA 1
ATOM 722 C C . LEU A 1 93 ? -8.230 7.129 14.312 1.00 96.31 93 LEU A C 1
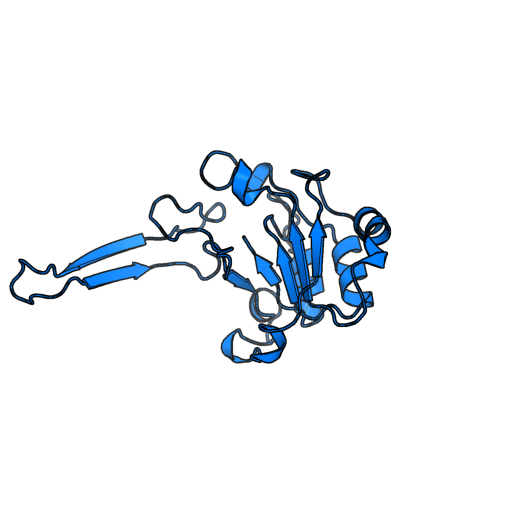ATOM 724 O O . LEU A 1 93 ? -9.174 7.535 13.635 1.00 96.31 93 LEU A O 1
ATOM 728 N N . ASP A 1 94 ? -8.296 7.032 15.642 1.00 94.25 94 ASP A N 1
ATOM 729 C CA . ASP A 1 94 ? -9.462 7.420 16.446 1.00 94.25 94 ASP A CA 1
ATOM 730 C C . ASP A 1 94 ? -9.799 8.908 16.273 1.00 94.25 94 ASP A C 1
ATOM 732 O O . ASP A 1 94 ? -10.963 9.260 16.068 1.00 94.25 94 ASP A O 1
ATOM 736 N N . ASP A 1 95 ? -8.794 9.788 16.241 1.00 92.75 95 ASP A N 1
ATOM 737 C CA . ASP A 1 95 ? -8.997 11.220 15.963 1.00 92.75 95 ASP A CA 1
ATOM 738 C C . ASP A 1 95 ? -9.596 11.477 14.562 1.00 92.75 95 ASP A C 1
ATOM 740 O O . ASP A 1 95 ? -10.198 12.526 14.308 1.00 92.75 95 ASP A O 1
ATOM 744 N N . HIS A 1 96 ? -9.489 10.494 13.664 1.00 89.56 96 HIS A N 1
ATOM 745 C CA . HIS A 1 96 ? -10.030 10.507 12.305 1.00 89.56 96 HIS A CA 1
ATOM 746 C C . HIS A 1 96 ? -11.235 9.565 12.123 1.00 89.56 96 HIS A C 1
ATOM 748 O O . HIS A 1 96 ? -11.744 9.441 11.006 1.00 89.56 96 HIS A O 1
ATOM 754 N N . GLU A 1 97 ? -11.754 8.952 13.197 1.00 79.38 97 GLU A N 1
ATOM 755 C CA . GLU A 1 97 ? -12.787 7.906 13.145 1.00 79.38 97 GLU A CA 1
ATOM 756 C C . GLU A 1 97 ? -14.036 8.349 12.375 1.00 79.38 97 GLU A C 1
ATOM 758 O O . GLU A 1 97 ? -14.627 7.567 11.638 1.00 79.38 97 GLU A O 1
ATOM 763 N N . SER A 1 98 ? -14.413 9.630 12.471 1.00 83.06 98 SER A N 1
ATOM 764 C CA . SER A 1 98 ? -15.587 10.180 11.771 1.00 83.06 98 SER A CA 1
ATOM 765 C C . SER A 1 98 ? -15.549 10.042 10.238 1.00 83.06 98 SER A C 1
ATOM 767 O O . SER A 1 98 ? -16.565 10.272 9.578 1.00 83.06 98 SER A O 1
ATOM 769 N N . VAL A 1 99 ? -14.392 9.686 9.672 1.00 84.31 99 VAL A N 1
ATOM 770 C CA . VAL A 1 99 ? -14.180 9.452 8.241 1.00 84.31 99 VAL A CA 1
ATOM 771 C C . VAL A 1 99 ? -14.288 7.968 7.870 1.00 84.31 99 VAL A C 1
ATOM 773 O O . VAL A 1 99 ? -14.657 7.677 6.730 1.00 84.31 99 VAL A O 1
ATOM 776 N N . ILE A 1 100 ? -13.986 7.052 8.800 1.00 90.44 100 ILE A N 1
ATOM 777 C CA . ILE A 1 100 ? -13.856 5.608 8.558 1.00 90.44 100 ILE A CA 1
ATOM 778 C C . ILE A 1 100 ? -15.045 4.874 9.183 1.00 90.44 100 ILE A C 1
ATOM 780 O O . ILE A 1 100 ? -15.149 4.723 10.399 1.00 90.44 100 ILE A O 1
ATOM 784 N N . GLU A 1 101 ? -15.938 4.380 8.335 1.00 88.25 101 GLU A N 1
ATOM 785 C CA . GLU A 1 101 ? -17.076 3.557 8.717 1.00 88.25 101 GLU A CA 1
ATOM 786 C C . GLU A 1 101 ? -16.783 2.069 8.488 1.00 88.25 101 GLU A C 1
ATOM 788 O O . GLU A 1 101 ? -15.815 1.653 7.846 1.00 88.25 101 GLU A O 1
ATOM 793 N N . LYS A 1 102 ? -17.657 1.228 9.042 1.00 91.50 102 LYS A N 1
ATOM 794 C CA . LYS A 1 102 ? -17.541 -0.219 8.918 1.00 91.50 102 LYS A CA 1
ATOM 795 C C . LYS A 1 102 ? -17.638 -0.653 7.450 1.00 91.50 102 LYS A C 1
ATOM 797 O O . LYS A 1 102 ? -18.592 -0.256 6.781 1.00 91.50 102 LYS A O 1
ATOM 802 N N . LYS A 1 103 ? -16.746 -1.542 7.000 1.00 93.12 103 LYS A N 1
ATOM 803 C CA . LYS A 1 103 ? -16.657 -2.023 5.601 1.00 93.12 103 LYS A CA 1
ATOM 804 C C . LYS A 1 103 ? -16.222 -0.987 4.572 1.00 93.12 103 LYS A C 1
ATOM 806 O O . LYS A 1 103 ? -16.406 -1.190 3.372 1.00 93.12 103 LYS A O 1
ATOM 811 N N . ASP A 1 104 ? -15.647 0.121 5.020 1.00 96.12 104 ASP A N 1
ATOM 812 C CA . ASP A 1 104 ? -15.037 1.053 4.091 1.00 96.12 104 ASP A CA 1
ATOM 813 C C . ASP A 1 104 ? -13.761 0.478 3.477 1.00 96.12 104 ASP A C 1
ATOM 815 O O . ASP A 1 104 ? -13.067 -0.369 4.041 1.00 96.12 104 ASP A O 1
ATOM 819 N N . LYS A 1 105 ? -13.439 1.009 2.304 1.00 97.94 105 LYS A N 1
ATOM 820 C CA . LYS A 1 105 ? -12.100 0.978 1.726 1.00 97.94 105 LYS A CA 1
ATOM 821 C C . LYS A 1 105 ? -11.430 2.289 2.108 1.00 97.94 105 LYS A C 1
ATOM 823 O O . LYS A 1 105 ? -12.063 3.345 1.988 1.00 97.94 105 LYS A O 1
ATOM 828 N N . VAL A 1 106 ? -10.175 2.253 2.538 1.00 97.75 106 VAL A N 1
ATOM 829 C CA . VAL A 1 106 ? -9.476 3.439 3.053 1.00 97.75 106 VAL A CA 1
ATOM 830 C C . VAL A 1 106 ? -8.192 3.708 2.278 1.00 97.75 106 VAL A C 1
ATOM 832 O O . VAL A 1 106 ? -7.417 2.798 2.012 1.00 97.75 106 VAL A O 1
ATOM 835 N N . ILE A 1 107 ? -7.975 4.974 1.921 1.00 97.75 107 ILE A N 1
ATOM 836 C CA . ILE A 1 107 ? -6.692 5.497 1.448 1.00 97.75 107 ILE A CA 1
ATOM 837 C C . ILE A 1 107 ? -6.140 6.395 2.548 1.00 97.75 107 ILE A C 1
ATOM 839 O O . ILE A 1 107 ? -6.735 7.432 2.844 1.00 97.75 107 ILE A O 1
ATOM 843 N N . MET A 1 108 ? -5.020 6.009 3.142 1.00 97.94 108 MET A N 1
ATOM 844 C CA . MET A 1 108 ? -4.301 6.787 4.144 1.00 97.94 108 MET A CA 1
ATOM 845 C C . MET A 1 108 ? -3.160 7.541 3.463 1.00 97.94 108 MET A C 1
ATOM 847 O O . MET A 1 108 ? -2.339 6.934 2.780 1.00 97.94 108 MET A O 1
ATOM 851 N N . VAL A 1 109 ? -3.142 8.868 3.619 1.00 97.69 109 VAL A N 1
ATOM 852 C CA . VAL A 1 109 ? -2.226 9.752 2.882 1.00 97.69 109 VAL A CA 1
ATOM 853 C C . VAL A 1 109 ? -1.341 10.535 3.841 1.00 97.69 109 VAL A C 1
ATOM 855 O O . VAL A 1 109 ? -1.814 11.470 4.487 1.00 97.69 109 VAL A O 1
ATOM 858 N N . THR A 1 110 ? -0.051 10.226 3.891 1.00 97.94 110 THR A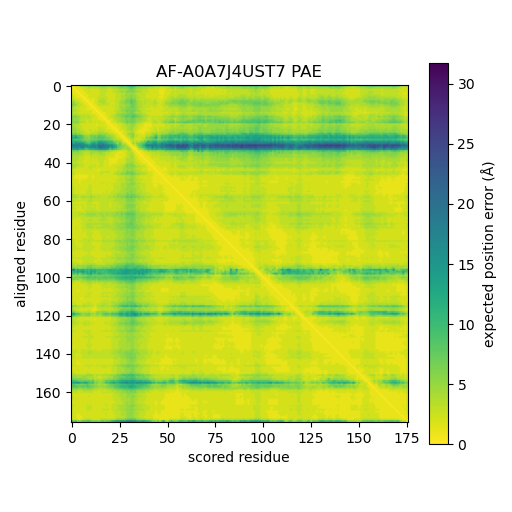 N 1
ATOM 859 C CA . THR A 1 110 ? 0.962 11.000 4.628 1.00 97.94 110 THR A CA 1
ATOM 860 C C . THR A 1 110 ? 1.760 11.920 3.703 1.00 97.94 110 THR A C 1
ATOM 862 O O . THR A 1 110 ? 2.276 12.953 4.140 1.00 97.94 110 THR A O 1
ATOM 865 N N . GLY A 1 111 ? 1.823 11.611 2.406 1.00 97.06 111 GLY A N 1
ATOM 866 C CA . GLY A 1 111 ? 2.635 12.289 1.401 1.00 97.06 111 GLY A CA 1
ATOM 867 C C . GLY A 1 111 ? 4.110 11.882 1.434 1.00 97.06 111 GLY A C 1
ATOM 868 O O . GLY A 1 111 ? 4.958 12.703 1.061 1.00 97.06 111 GLY A O 1
ATOM 869 N N . ASP A 1 112 ? 4.439 10.698 1.957 1.00 97.06 112 ASP A N 1
ATOM 870 C CA . ASP A 1 112 ? 5.819 10.198 2.038 1.00 97.06 112 ASP A CA 1
ATOM 871 C C . ASP A 1 112 ? 6.376 9.824 0.664 1.00 97.06 112 ASP A C 1
ATOM 873 O O . ASP A 1 112 ? 7.509 10.202 0.343 1.00 97.06 112 ASP A O 1
ATOM 877 N N . VAL A 1 113 ? 5.569 9.167 -0.178 1.00 96.00 113 VAL A N 1
ATOM 878 C CA . VAL A 1 113 ? 5.960 8.845 -1.559 1.00 96.00 113 VAL A CA 1
ATOM 879 C C . VAL A 1 113 ? 6.355 10.105 -2.328 1.00 96.00 113 VAL A C 1
ATOM 881 O O . VAL A 1 113 ? 7.467 10.196 -2.852 1.00 96.00 113 VAL A O 1
ATOM 884 N N . ASP A 1 114 ? 5.488 11.119 -2.321 1.00 94.00 114 ASP A N 1
ATOM 885 C CA . ASP A 1 114 ? 5.720 12.387 -3.022 1.00 94.00 114 ASP A CA 1
ATOM 886 C C . ASP A 1 114 ? 6.976 13.122 -2.536 1.00 94.00 114 ASP A C 1
ATOM 888 O O . ASP A 1 114 ? 7.630 13.829 -3.305 1.00 94.00 114 ASP A O 1
ATOM 892 N N . ALA A 1 115 ? 7.298 13.003 -1.247 1.00 92.88 115 ALA A N 1
ATOM 893 C CA . ALA A 1 115 ? 8.427 13.709 -0.659 1.00 92.88 115 ALA A CA 1
ATOM 894 C C . ALA A 1 115 ? 9.759 13.023 -0.974 1.00 92.88 115 ALA A C 1
ATOM 896 O O . ALA A 1 115 ? 10.738 13.700 -1.302 1.00 92.88 115 ALA A O 1
ATOM 897 N N . ASN A 1 116 ? 9.797 11.696 -0.836 1.00 90.75 116 ASN A N 1
ATOM 898 C CA . ASN A 1 116 ? 11.052 10.993 -0.606 1.00 90.75 116 ASN A CA 1
ATOM 899 C C . ASN A 1 116 ? 11.244 9.735 -1.460 1.00 90.75 116 ASN A C 1
ATOM 901 O O . ASN A 1 116 ? 12.365 9.231 -1.463 1.00 90.75 116 ASN A O 1
ATOM 905 N N . PHE A 1 117 ? 10.238 9.234 -2.196 1.00 92.12 117 PHE A N 1
ATOM 906 C CA . PHE A 1 117 ? 10.354 7.935 -2.881 1.00 92.12 117 PHE A CA 1
ATOM 907 C C . PHE A 1 117 ? 11.545 7.892 -3.846 1.00 92.12 117 PHE A C 1
ATOM 909 O O . PHE A 1 117 ? 12.428 7.059 -3.694 1.00 92.12 117 PHE A O 1
ATOM 916 N N . PHE A 1 118 ? 11.650 8.849 -4.773 1.00 91.44 118 PHE A N 1
ATOM 917 C CA . PHE A 1 118 ? 12.739 8.886 -5.765 1.00 91.44 118 PHE A CA 1
ATOM 918 C C . PHE A 1 118 ? 13.970 9.702 -5.341 1.00 91.44 118 PHE A C 1
ATOM 920 O O . PHE A 1 118 ? 14.994 9.681 -6.022 1.00 91.44 118 PHE A O 1
ATOM 927 N N . THR A 1 119 ? 13.866 10.487 -4.269 1.00 86.94 119 THR A N 1
ATOM 928 C CA . THR A 1 119 ? 14.837 11.547 -3.937 1.00 86.94 119 THR A CA 1
ATOM 929 C C . THR A 1 119 ? 15.478 11.402 -2.563 1.00 86.94 119 THR A C 1
ATOM 931 O O . THR A 1 119 ? 16.472 12.079 -2.299 1.00 86.94 119 THR A O 1
ATOM 934 N N . GLY A 1 120 ? 14.926 10.555 -1.694 1.00 83.88 120 GLY A N 1
ATOM 935 C CA . GLY A 1 120 ? 15.337 10.400 -0.302 1.00 83.88 120 GLY A CA 1
ATOM 936 C C . GLY A 1 120 ? 15.493 8.938 0.114 1.00 83.88 120 GLY A C 1
ATOM 937 O O . GLY A 1 120 ? 15.532 8.031 -0.715 1.00 83.88 120 GLY A O 1
ATOM 938 N N . ASP A 1 121 ? 15.602 8.712 1.422 1.00 88.31 121 ASP A N 1
ATOM 939 C CA . ASP A 1 121 ? 15.705 7.374 2.012 1.00 88.31 121 ASP A CA 1
ATOM 940 C C . ASP A 1 121 ? 14.321 6.903 2.480 1.00 88.31 121 ASP A C 1
ATOM 942 O O . ASP A 1 121 ? 14.075 6.737 3.674 1.00 88.31 121 ASP A O 1
ATOM 946 N N . PHE A 1 122 ? 13.390 6.743 1.529 1.00 94.31 122 PHE A N 1
ATOM 947 C CA . PHE A 1 122 ? 11.983 6.418 1.806 1.00 94.31 122 PHE A CA 1
ATOM 948 C C . PHE A 1 122 ? 11.828 5.255 2.790 1.00 94.31 122 PHE A C 1
ATOM 950 O O . PHE A 1 122 ? 11.105 5.378 3.769 1.00 94.31 122 PHE A O 1
ATOM 957 N N . PHE A 1 123 ? 12.573 4.162 2.602 1.00 94.00 123 PHE A N 1
ATOM 958 C CA . PHE A 1 123 ? 12.463 2.994 3.477 1.00 94.00 123 PHE A CA 1
ATOM 959 C C . PHE A 1 123 ? 12.868 3.278 4.932 1.00 94.00 123 PHE A C 1
ATOM 961 O O . PHE A 1 123 ? 12.425 2.564 5.818 1.00 94.00 123 PHE A O 1
ATOM 968 N N . LYS A 1 124 ? 13.685 4.299 5.209 1.00 92.69 124 LYS A N 1
ATOM 969 C CA . LYS A 1 124 ? 14.072 4.658 6.585 1.00 92.69 124 LYS A CA 1
ATOM 970 C C . LYS A 1 124 ? 13.2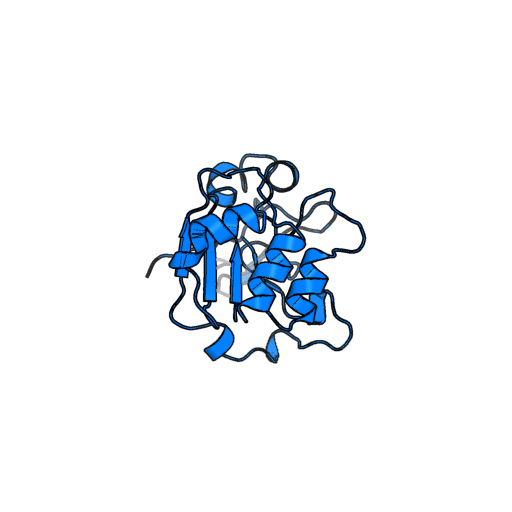67 5.805 7.178 1.00 92.69 124 LYS A C 1
ATOM 972 O O . LYS A 1 124 ? 13.249 5.941 8.398 1.00 92.69 124 LYS A O 1
ATOM 977 N N . GLU A 1 125 ? 12.705 6.666 6.337 1.00 93.94 125 GLU A N 1
ATOM 978 C CA . GLU A 1 125 ? 12.114 7.940 6.761 1.00 93.94 125 GLU A CA 1
ATOM 979 C C . GLU A 1 125 ? 10.598 8.012 6.581 1.00 93.94 125 GLU A C 1
ATOM 981 O O . GLU A 1 125 ? 9.988 8.912 7.154 1.00 93.94 125 GLU A O 1
ATOM 986 N N . ALA A 1 126 ? 9.996 7.125 5.785 1.00 96.50 126 ALA A N 1
ATOM 987 C CA . ALA A 1 126 ? 8.554 7.114 5.575 1.00 96.50 126 ALA A CA 1
ATOM 988 C C . ALA A 1 126 ? 7.799 6.745 6.855 1.00 96.50 126 ALA A C 1
ATOM 990 O O . ALA A 1 126 ? 8.324 6.054 7.730 1.00 96.50 126 ALA A O 1
ATOM 991 N N . SER A 1 127 ? 6.544 7.182 6.934 1.00 97.88 127 SER A N 1
ATOM 992 C CA . SER A 1 127 ? 5.596 6.660 7.908 1.00 97.88 127 SER A CA 1
ATOM 993 C C . SER A 1 127 ? 5.441 5.141 7.794 1.00 97.88 127 SER A C 1
ATOM 995 O O . SER A 1 127 ? 5.722 4.527 6.760 1.00 97.88 127 SER A O 1
ATOM 997 N N . ASP A 1 128 ? 4.931 4.560 8.872 1.00 98.06 128 ASP A N 1
ATOM 998 C CA . ASP A 1 128 ? 4.483 3.175 8.972 1.00 98.06 128 ASP A CA 1
ATOM 999 C C . ASP A 1 128 ? 3.157 3.115 9.739 1.00 98.06 128 ASP A C 1
ATOM 1001 O O . ASP A 1 128 ? 2.728 4.128 10.290 1.00 98.06 128 ASP A O 1
ATOM 1005 N N . ILE A 1 129 ? 2.486 1.965 9.782 1.00 98.00 129 ILE A N 1
ATOM 1006 C CA . ILE A 1 129 ? 1.386 1.747 10.730 1.00 98.00 129 ILE A CA 1
ATOM 1007 C C . ILE A 1 129 ? 1.856 0.861 11.886 1.00 98.00 129 ILE A C 1
ATOM 1009 O O . ILE A 1 129 ? 2.653 -0.061 11.709 1.00 98.00 129 ILE A O 1
ATOM 1013 N N . THR A 1 130 ? 1.340 1.119 13.084 1.00 98.25 130 THR A N 1
ATOM 1014 C CA . THR A 1 130 ? 1.585 0.259 14.244 1.00 98.25 130 THR A CA 1
ATOM 1015 C C . THR A 1 130 ? 0.609 -0.919 14.287 1.00 98.25 130 THR A C 1
ATOM 1017 O O . THR A 1 130 ? -0.439 -0.923 13.638 1.00 98.25 130 THR A O 1
ATOM 1020 N N . LEU A 1 131 ? 0.930 -1.942 15.086 1.00 98.25 131 LEU A N 1
ATOM 1021 C CA . LEU A 1 131 ? 0.069 -3.120 15.234 1.00 98.25 131 LEU A CA 1
ATOM 1022 C C . LEU A 1 131 ? -1.312 -2.776 15.817 1.00 98.25 131 LEU A C 1
ATOM 1024 O O . LEU A 1 131 ? -2.313 -3.293 15.334 1.00 98.25 131 LEU A O 1
ATOM 1028 N N . ASP A 1 132 ? -1.390 -1.876 16.799 1.00 98.50 132 ASP A N 1
ATOM 1029 C CA . ASP A 1 132 ? -2.667 -1.416 17.357 1.00 98.50 132 ASP A CA 1
ATOM 1030 C C . ASP A 1 132 ? -3.507 -0.660 16.316 1.00 98.50 132 ASP A C 1
ATOM 1032 O O . ASP A 1 132 ? -4.726 -0.807 16.296 1.00 98.50 132 ASP A O 1
ATOM 1036 N N . ALA A 1 133 ? -2.880 0.090 15.401 1.00 98.31 133 ALA A N 1
ATOM 1037 C CA . ALA A 1 133 ? -3.586 0.718 14.283 1.00 98.31 133 ALA A CA 1
ATOM 1038 C C . ALA A 1 133 ? -4.143 -0.325 13.297 1.00 98.31 133 ALA A C 1
ATOM 1040 O O . ALA A 1 133 ? -5.266 -0.187 12.812 1.00 98.31 133 ALA A O 1
ATOM 1041 N N . ALA A 1 134 ? -3.392 -1.399 13.028 1.00 98.50 134 ALA A N 1
ATOM 1042 C CA . ALA A 1 134 ? -3.877 -2.516 12.220 1.00 98.50 134 ALA A CA 1
ATOM 1043 C C . ALA A 1 134 ? -5.072 -3.224 12.884 1.00 98.50 134 ALA A C 1
ATOM 1045 O O . ALA A 1 134 ? -6.087 -3.461 12.230 1.00 98.50 134 ALA A O 1
ATOM 1046 N N . GLU A 1 135 ? -4.993 -3.510 14.186 1.00 98.50 135 GLU A N 1
ATOM 1047 C CA . GLU A 1 135 ? -6.097 -4.090 14.964 1.00 98.50 135 GLU A CA 1
ATOM 1048 C C . GLU A 1 135 ? -7.338 -3.184 14.945 1.00 98.50 135 GLU A C 1
ATOM 1050 O O . GLU A 1 135 ? -8.451 -3.657 14.715 1.00 98.50 135 GLU A O 1
ATOM 1055 N N . TRP A 1 136 ? -7.144 -1.872 15.076 1.00 97.69 136 TRP A N 1
ATOM 1056 C CA . TRP A 1 136 ? -8.208 -0.872 15.001 1.00 97.69 136 TRP A CA 1
ATOM 1057 C C . TRP A 1 136 ? -8.959 -0.881 13.657 1.00 97.69 136 TRP A C 1
ATOM 1059 O O . TRP A 1 136 ? -10.189 -0.744 13.626 1.00 97.69 136 TRP A O 1
ATOM 1069 N N . LEU A 1 137 ? -8.235 -1.064 12.544 1.00 98.00 137 LEU A N 1
ATOM 1070 C CA . LEU A 1 137 ? -8.802 -1.189 11.193 1.00 98.00 137 LEU A CA 1
ATOM 1071 C C . LEU A 1 137 ? -9.561 -2.517 11.022 1.00 98.00 137 LEU A C 1
ATOM 1073 O O . LEU A 1 137 ? -10.645 -2.540 10.433 1.00 98.00 137 LEU A O 1
ATOM 1077 N N . ILE A 1 138 ? -9.032 -3.607 11.587 1.00 98.44 138 ILE A N 1
ATOM 1078 C CA . ILE A 1 138 ? -9.665 -4.936 11.580 1.00 98.44 138 ILE A CA 1
ATOM 1079 C C . ILE A 1 138 ? -10.989 -4.921 12.352 1.00 98.44 138 ILE A C 1
ATOM 1081 O O . ILE A 1 138 ? -11.987 -5.454 11.867 1.00 98.44 138 ILE A O 1
ATOM 1085 N N . GLU A 1 139 ? -11.039 -4.281 13.523 1.00 97.19 139 GLU A N 1
ATOM 1086 C CA . GLU A 1 139 ? -12.268 -4.154 14.324 1.00 97.19 139 GLU A CA 1
ATOM 1087 C C . GLU A 1 139 ? -13.400 -3.439 13.569 1.00 97.19 139 GLU A C 1
ATOM 1089 O O . GLU A 1 139 ? -14.585 -3.701 13.804 1.00 97.19 139 GLU A O 1
ATOM 1094 N N . ARG A 1 140 ? -13.043 -2.570 12.617 1.00 96.12 140 ARG A N 1
ATOM 1095 C CA . ARG A 1 140 ? -13.979 -1.864 11.732 1.00 96.12 140 ARG A CA 1
ATOM 1096 C C . ARG A 1 140 ? -14.286 -2.624 10.445 1.00 96.12 140 ARG A C 1
ATOM 1098 O O . ARG A 1 140 ? -15.056 -2.130 9.626 1.00 96.12 140 ARG A O 1
ATOM 1105 N N . GLU A 1 141 ? -13.775 -3.841 10.283 1.00 97.06 141 GLU A N 1
ATOM 1106 C CA . GLU A 1 141 ? -13.979 -4.667 9.088 1.00 97.06 141 GLU A CA 1
ATOM 1107 C C . GLU A 1 141 ? -13.647 -3.893 7.799 1.00 97.06 141 GLU A C 1
ATOM 1109 O O . GLU A 1 141 ? -14.395 -3.979 6.828 1.00 97.06 141 GLU A O 1
ATOM 1114 N N . VAL A 1 142 ? -12.579 -3.082 7.806 1.00 97.62 142 VAL A N 1
ATOM 1115 C CA . VAL A 1 142 ? -12.101 -2.390 6.597 1.00 97.62 142 VAL A CA 1
ATOM 1116 C C . VAL A 1 142 ? -11.827 -3.423 5.504 1.00 97.62 142 VAL A C 1
ATOM 1118 O O . VAL A 1 142 ? -11.209 -4.452 5.759 1.00 97.62 142 VAL A O 1
ATOM 1121 N N . GLU A 1 143 ? -12.304 -3.163 4.288 1.00 97.50 143 GLU A N 1
ATOM 1122 C CA . GLU A 1 143 ? -12.251 -4.139 3.189 1.00 97.50 143 GLU A CA 1
ATOM 1123 C C . GLU A 1 143 ? -10.976 -4.029 2.345 1.00 97.50 143 GLU A C 1
ATOM 1125 O O . GLU A 1 143 ? -10.591 -4.986 1.682 1.00 97.50 143 GLU A O 1
ATOM 1130 N N . LEU A 1 144 ? -10.345 -2.853 2.332 1.00 98.44 144 LEU A N 1
ATOM 1131 C CA . LEU A 1 144 ? -9.129 -2.571 1.573 1.00 98.44 144 LEU A CA 1
ATOM 1132 C C . LEU A 1 144 ? -8.383 -1.417 2.233 1.00 98.44 144 LEU A C 1
ATOM 1134 O O . LEU A 1 144 ? -8.990 -0.385 2.534 1.00 98.44 144 LEU A O 1
ATOM 1138 N N . ILE A 1 145 ? -7.074 -1.573 2.387 1.00 98.38 145 ILE A N 1
ATOM 1139 C CA . ILE A 1 145 ? -6.181 -0.524 2.879 1.00 98.38 145 ILE A CA 1
ATOM 1140 C C . ILE A 1 145 ? -5.269 -0.086 1.736 1.00 98.38 145 ILE A C 1
ATOM 1142 O O . ILE A 1 145 ? -4.728 -0.924 1.025 1.00 98.38 145 ILE A O 1
ATOM 1146 N N . VAL A 1 146 ? -5.099 1.221 1.554 1.00 98.19 146 VAL A N 1
ATOM 1147 C CA . VAL A 1 146 ? -4.194 1.816 0.567 1.00 98.19 146 VAL A CA 1
ATOM 1148 C C . VAL A 1 146 ? -3.332 2.860 1.269 1.00 98.19 146 VAL A C 1
ATOM 1150 O O . VAL A 1 146 ? -3.884 3.800 1.840 1.00 98.19 146 VAL A O 1
ATOM 1153 N N . ASN A 1 147 ? -2.007 2.729 1.211 1.00 97.62 147 ASN A N 1
ATOM 1154 C CA . ASN A 1 147 ? -1.072 3.613 1.916 1.00 97.62 147 ASN A CA 1
ATOM 1155 C C . ASN A 1 147 ? -0.017 4.173 0.955 1.00 97.62 147 ASN A C 1
ATOM 1157 O O . ASN A 1 147 ? 0.591 3.417 0.202 1.00 97.62 147 ASN A O 1
ATOM 1161 N N . ASP A 1 148 ? 0.269 5.475 1.032 1.00 97.44 148 ASP A N 1
ATOM 1162 C CA . ASP A 1 148 ? 1.402 6.117 0.336 1.00 97.44 148 ASP A CA 1
ATOM 1163 C C . ASP A 1 148 ? 2.680 6.166 1.201 1.00 97.44 148 ASP A C 1
ATOM 1165 O O . ASP A 1 148 ? 3.513 7.071 1.092 1.00 97.44 148 ASP A O 1
ATOM 1169 N N . PHE A 1 149 ? 2.813 5.183 2.085 1.00 97.06 149 PHE A N 1
ATOM 1170 C CA . PHE A 1 149 ? 3.905 4.983 3.029 1.00 97.06 149 PHE A CA 1
ATOM 1171 C C . PHE A 1 149 ? 4.045 3.479 3.319 1.00 97.06 149 PHE A C 1
ATOM 1173 O O . PHE A 1 149 ? 3.355 2.658 2.711 1.00 97.06 149 PHE A O 1
ATOM 1180 N N . LEU A 1 150 ? 4.965 3.086 4.199 1.00 97.00 150 LEU A N 1
ATOM 1181 C CA . LEU A 1 150 ? 5.218 1.672 4.475 1.00 97.00 150 LEU A CA 1
ATOM 1182 C C . LEU A 1 150 ? 4.066 1.055 5.278 1.00 97.00 150 LEU A C 1
ATOM 1184 O O . LEU A 1 150 ? 3.572 1.653 6.224 1.00 97.00 150 LEU A O 1
ATOM 1188 N N . THR A 1 151 ? 3.684 -0.190 5.006 1.00 97.06 151 THR A N 1
ATOM 1189 C CA . THR A 1 151 ? 2.812 -0.914 5.951 1.00 97.06 151 THR A CA 1
ATOM 1190 C C . THR A 1 151 ? 3.553 -1.222 7.254 1.00 97.06 151 THR A C 1
ATOM 1192 O O . THR A 1 151 ? 2.943 -1.350 8.307 1.00 97.06 151 THR A O 1
ATOM 1195 N N . GLU A 1 152 ? 4.883 -1.299 7.228 1.00 94.56 152 GLU A N 1
ATOM 1196 C CA . GLU A 1 152 ? 5.676 -1.543 8.426 1.00 94.56 152 GLU A CA 1
ATOM 1197 C C . GLU A 1 152 ? 7.073 -0.926 8.310 1.00 94.56 152 GLU A C 1
ATOM 1199 O O . GLU A 1 152 ? 7.673 -0.922 7.232 1.00 94.56 152 GLU A O 1
ATOM 1204 N N . ALA A 1 153 ? 7.612 -0.444 9.432 1.00 92.88 153 ALA A N 1
ATOM 1205 C CA . ALA A 1 153 ? 8.912 0.217 9.487 1.00 92.88 153 ALA A CA 1
ATOM 1206 C C . ALA A 1 153 ? 10.056 -0.626 8.886 1.00 92.88 153 ALA A C 1
ATOM 1208 O O . ALA A 1 153 ? 10.032 -1.865 8.878 1.00 92.88 153 ALA A O 1
ATOM 1209 N N . VAL A 1 154 ? 11.122 0.045 8.434 1.00 89.25 154 VAL A N 1
ATOM 1210 C CA . VAL A 1 154 ? 12.373 -0.602 8.009 1.00 89.25 154 VAL A CA 1
ATOM 1211 C C . VAL A 1 154 ? 13.588 0.085 8.669 1.00 89.25 154 VAL A C 1
ATOM 1213 O O . VAL A 1 154 ? 13.831 1.266 8.442 1.00 89.25 154 VAL A O 1
ATOM 1216 N N . PRO A 1 155 ? 14.417 -0.641 9.453 1.00 86.00 155 PRO A N 1
ATOM 1217 C CA . PRO A 1 155 ? 14.222 -2.028 9.864 1.00 86.00 155 PRO A CA 1
ATOM 1218 C C . PRO A 1 155 ? 13.033 -2.148 10.828 1.00 86.00 155 PRO A C 1
ATOM 1220 O O . PRO A 1 155 ? 12.962 -1.435 11.823 1.00 86.00 155 PRO A O 1
ATOM 1223 N N . GLY A 1 156 ? 12.126 -3.071 10.526 1.00 84.81 156 GLY A N 1
ATOM 1224 C CA . GLY A 1 156 ? 10.967 -3.387 11.355 1.00 84.81 156 GLY A CA 1
ATOM 1225 C C . GLY A 1 156 ? 11.169 -4.670 12.147 1.00 84.81 156 GLY A C 1
ATOM 1226 O O . GLY A 1 156 ? 12.271 -5.232 12.203 1.00 84.81 156 GLY A O 1
ATOM 1227 N N . GLU A 1 157 ? 10.088 -5.160 12.743 1.00 89.88 157 GLU A N 1
ATOM 1228 C CA . GLU A 1 157 ? 10.100 -6.454 13.411 1.00 89.88 157 GLU A CA 1
ATOM 1229 C C . GLU A 1 157 ? 10.299 -7.595 12.397 1.00 89.88 157 GLU A C 1
ATOM 1231 O O . GLU A 1 157 ? 9.619 -7.637 11.370 1.00 89.88 157 GLU A O 1
ATOM 1236 N N . PRO A 1 158 ? 11.195 -8.569 12.663 1.00 88.31 158 PRO A N 1
ATOM 1237 C CA . PRO A 1 158 ? 11.478 -9.644 11.710 1.00 88.31 158 PRO A CA 1
ATOM 1238 C C . PRO A 1 158 ? 10.259 -10.482 11.315 1.00 88.31 158 PRO A C 1
ATOM 1240 O O . PRO A 1 158 ? 10.255 -11.074 10.238 1.00 88.31 158 PRO A O 1
ATOM 1243 N N . ASP A 1 159 ? 9.258 -10.565 12.195 1.00 92.94 159 ASP A N 1
ATOM 1244 C CA . ASP A 1 159 ? 8.082 -11.408 11.993 1.00 92.94 159 ASP A CA 1
ATOM 1245 C C . ASP A 1 159 ? 6.961 -10.727 11.198 1.00 92.94 159 ASP A C 1
ATOM 1247 O O . ASP A 1 159 ? 5.964 -11.381 10.902 1.00 92.94 159 ASP A O 1
ATOM 1251 N N . ARG A 1 160 ? 7.126 -9.453 10.823 1.00 95.62 160 ARG A N 1
ATOM 1252 C CA . ARG A 1 160 ? 6.137 -8.684 10.054 1.00 95.62 160 ARG A CA 1
ATOM 1253 C C . ARG A 1 160 ? 4.725 -8.708 10.670 1.00 95.62 160 ARG A C 1
ATOM 1255 O O . ARG A 1 160 ? 3.764 -9.066 9.979 1.00 95.62 160 ARG A O 1
ATOM 1262 N N . PRO A 1 161 ? 4.576 -8.428 11.984 1.00 97.69 161 PRO A N 1
ATOM 1263 C CA . PRO A 1 161 ? 3.304 -8.544 12.694 1.00 97.69 161 PRO A CA 1
ATOM 1264 C C . PRO A 1 161 ? 2.170 -7.739 12.059 1.00 97.69 161 PRO A C 1
ATOM 1266 O O . PRO A 1 161 ? 1.042 -8.227 12.047 1.00 97.69 161 PRO A O 1
ATOM 1269 N N . VAL A 1 162 ? 2.446 -6.555 11.503 1.00 98.38 162 VAL A N 1
ATOM 1270 C CA . VAL A 1 162 ? 1.392 -5.713 10.919 1.00 98.38 162 VAL A CA 1
ATOM 1271 C C . VAL A 1 162 ? 0.824 -6.354 9.653 1.00 98.38 162 VAL A C 1
ATOM 1273 O O . VAL A 1 162 ? -0.386 -6.576 9.574 1.00 98.38 162 VAL A O 1
ATOM 1276 N N . HIS A 1 163 ? 1.680 -6.735 8.695 1.00 98.12 163 HIS A N 1
ATOM 1277 C CA . HIS A 1 163 ? 1.231 -7.454 7.499 1.00 98.12 163 HIS A CA 1
ATOM 1278 C C . HIS A 1 163 ? 0.473 -8.723 7.877 1.00 98.12 163 HIS A C 1
ATOM 1280 O O . HIS A 1 163 ? -0.600 -8.974 7.341 1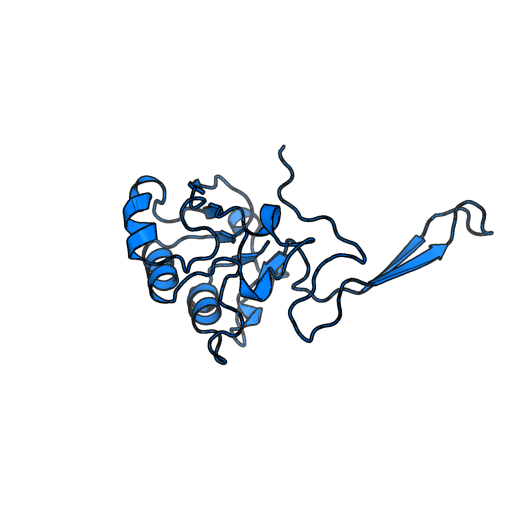.00 98.12 163 HIS A O 1
ATOM 1286 N N . LYS A 1 164 ? 0.983 -9.512 8.830 1.00 98.44 164 LYS A N 1
ATOM 1287 C CA . LYS A 1 164 ? 0.309 -10.740 9.276 1.00 98.44 164 LYS A CA 1
ATOM 1288 C C . LYS A 1 164 ? -1.048 -10.486 9.921 1.00 98.44 164 LYS A C 1
ATOM 1290 O O . LYS A 1 164 ? -1.943 -11.306 9.731 1.00 98.44 164 LYS A O 1
ATOM 1295 N N . ALA A 1 165 ? -1.205 -9.402 10.676 1.00 98.69 165 ALA A N 1
ATOM 1296 C CA . ALA A 1 165 ? -2.484 -9.040 11.270 1.00 98.69 165 ALA A CA 1
ATOM 1297 C C . ALA A 1 165 ? -3.505 -8.691 10.178 1.00 98.69 165 ALA A C 1
ATOM 1299 O O . ALA A 1 165 ? -4.565 -9.312 10.118 1.00 98.69 165 ALA A O 1
ATOM 1300 N N . LEU A 1 166 ? -3.157 -7.768 9.275 1.00 98.69 166 LEU A N 1
ATOM 1301 C CA . LEU A 1 166 ? -4.053 -7.305 8.208 1.00 98.69 166 LEU A CA 1
ATOM 1302 C C . LEU A 1 166 ? -4.400 -8.422 7.218 1.00 98.69 166 LEU A C 1
ATOM 1304 O O . LEU A 1 166 ? -5.567 -8.750 7.011 1.00 98.69 166 LEU A O 1
ATOM 1308 N N . LEU A 1 167 ? -3.378 -9.075 6.667 1.00 98.56 167 LEU A N 1
ATOM 1309 C CA . LEU A 1 167 ? -3.5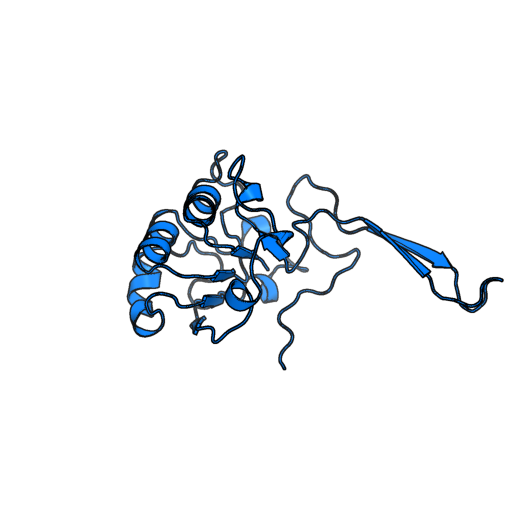42 -10.154 5.697 1.00 98.56 167 LEU A CA 1
ATOM 1310 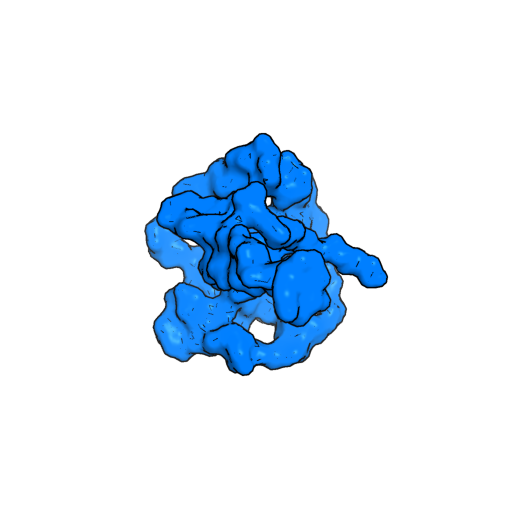C C . LEU A 1 167 ? -4.158 -11.410 6.328 1.00 98.56 167 LEU A C 1
ATOM 1312 O O . LEU A 1 167 ? -4.894 -12.139 5.667 1.00 98.56 167 LEU A O 1
ATOM 1316 N N . GLY A 1 168 ? -3.888 -11.668 7.611 1.00 98.50 168 GLY A N 1
ATOM 1317 C CA . GLY A 1 168 ? -4.511 -12.753 8.375 1.00 98.50 168 GLY A CA 1
ATOM 1318 C C . GLY A 1 168 ? -5.991 -12.511 8.675 1.00 98.50 168 GLY A C 1
ATOM 1319 O O . GLY A 1 168 ? -6.743 -13.475 8.817 1.00 98.50 168 GLY A O 1
ATOM 1320 N N . ALA A 1 169 ? -6.414 -11.247 8.716 1.00 98.44 169 ALA A N 1
ATOM 1321 C CA . ALA A 1 169 ? -7.815 -10.836 8.751 1.00 98.44 169 ALA A CA 1
ATOM 1322 C C . ALA A 1 169 ? -8.462 -10.776 7.354 1.00 98.44 169 ALA A C 1
ATOM 1324 O O . ALA A 1 169 ? -9.610 -10.355 7.238 1.00 98.44 169 ALA A O 1
ATOM 1325 N N . ASP A 1 170 ? -7.749 -11.236 6.319 1.00 98.06 170 ASP A N 1
ATOM 1326 C CA . ASP A 1 170 ? -8.206 -11.285 4.930 1.00 98.06 170 ASP A CA 1
ATOM 1327 C C . ASP A 1 170 ? -8.440 -9.896 4.301 1.00 98.06 170 ASP A C 1
ATOM 1329 O O . ASP A 1 170 ? -9.246 -9.760 3.383 1.00 98.06 170 ASP A O 1
ATOM 1333 N N . ILE A 1 171 ? -7.715 -8.877 4.788 1.00 98.38 171 ILE A N 1
ATOM 1334 C CA . ILE A 1 171 ? -7.758 -7.492 4.296 1.00 98.38 171 ILE A CA 1
ATOM 1335 C C . ILE A 1 171 ? -6.565 -7.261 3.355 1.00 98.38 171 ILE A C 1
ATOM 1337 O O . ILE A 1 171 ? -5.428 -7.221 3.833 1.00 98.38 171 ILE A O 1
ATOM 1341 N N . PRO A 1 172 ? -6.776 -7.098 2.035 1.00 98.25 172 PRO A N 1
ATOM 1342 C CA . PRO A 1 172 ? -5.702 -6.763 1.106 1.00 98.25 172 PRO A CA 1
ATOM 1343 C C . PRO A 1 172 ? -5.129 -5.368 1.378 1.00 98.25 172 PRO A C 1
ATOM 1345 O O . PRO A 1 172 ? -5.842 -4.455 1.812 1.00 98.25 172 PRO A O 1
ATOM 1348 N N . VAL A 1 173 ? -3.846 -5.192 1.066 1.00 98.56 173 VAL A N 1
ATOM 1349 C CA . VAL A 1 173 ? -3.130 -3.925 1.262 1.00 98.56 173 VAL A CA 1
ATOM 1350 C C . VAL A 1 173 ? -2.538 -3.465 -0.061 1.00 98.56 173 VAL A C 1
ATOM 1352 O O . VAL A 1 173 ? -1.895 -4.244 -0.752 1.00 98.56 173 VAL A O 1
ATOM 1355 N N . VAL A 1 174 ? -2.760 -2.209 -0.432 1.00 98.38 174 VAL A N 1
ATOM 1356 C CA . VAL A 1 174 ? -2.111 -1.556 -1.570 1.00 98.38 174 VAL A CA 1
ATOM 1357 C C . VAL A 1 174 ? -1.038 -0.619 -1.034 1.00 98.38 174 VAL A C 1
ATOM 1359 O O . VAL A 1 174 ? -1.331 0.265 -0.228 1.00 98.38 174 VAL A O 1
ATOM 1362 N N . GLU A 1 175 ? 0.194 -0.803 -1.490 1.00 96.25 175 GLU A N 1
ATOM 1363 C CA . GLU A 1 175 ? 1.352 -0.015 -1.064 1.00 96.25 175 GLU A CA 1
ATOM 1364 C C . GLU A 1 175 ? 1.871 0.860 -2.216 1.00 96.25 175 GLU A C 1
ATOM 1366 O O . GLU A 1 175 ? 1.885 0.403 -3.361 1.00 96.25 175 GLU A O 1
ATOM 1371 N N . TYR A 1 176 ? 2.258 2.097 -1.859 1.00 88.06 176 TYR A N 1
ATOM 1372 C CA . TYR A 1 176 ? 2.940 3.167 -2.619 1.00 88.06 176 TYR A CA 1
ATOM 1373 C C . TYR A 1 176 ? 3.069 3.035 -4.139 1.00 88.06 176 TYR A C 1
ATOM 1375 O O . TYR A 1 176 ? 3.978 2.348 -4.641 1.00 88.06 176 TYR A O 1
#

Foldseek 3Di:
DDDPWDDADPLFDDDPPDDAKDKDWDDDCPPPVNDTDMDIDHDQPTTWHKDALVVQPPVGDDPVRDDPVLVDDDAFEAEQLVQWQEECALVNVVVVVVRAAAQHAYEYENCLCVPDRSNHDQLARGYEYDQNNLVSCLVSNHSEYEYAHYPAHVVGDPSPNSSCSCSVSRYMYIYD

Secondary structure (DSSP, 8-state):
----PPPPSTT----TTS---EEEEEE-TTSTT-S-EEEEE--SSSSSEEE-GGGTSTTPPPGGGS-HHHHSS-EEEEE-GGGTTSEEPHHHHHTTGGG--TT-EEEEE--HHHHHTTTS-HHHHS-EE-HHHHHHHHHTT-SEEEESS-SS-SS--TT-HHHHHHHHTT--EEE-

Sequence (176 aa):
MIDLTVPMGKELPSFPGYPGFEYEQWGGHNEGGGALMHYYSANTHQGTHIDAPYHFIPGGRTVDELTFEELVGPTKVVDLREFKGKSITAEILDDHESVIEKKDKVIMVTGDVDANFFTGDFFKEASDITLDAAEWLIEREVELIVNDFLTEAVPGEPDRPVHKALLGADIPVVEY

pLDDT: mean 94.27, std 5.0, range [66.0, 98.69]

Solvent-accessible surface area (backbone atoms only — not comparable to full-atom values): 9939 Å² total; per-residue (Å²): 139,82,88,85,66,55,80,88,43,78,75,39,67,45,60,91,94,53,76,49,45,43,72,47,80,77,39,36,59,92,38,104,80,56,44,75,39,69,50,73,49,67,58,80,81,50,51,52,29,70,46,33,19,42,78,74,31,90,90,40,50,49,71,89,70,58,54,68,72,63,77,50,76,82,63,38,77,45,85,38,54,94,46,51,52,36,70,41,37,38,69,62,47,57,80,47,39,96,68,63,55,73,58,34,26,40,35,44,38,33,55,30,47,85,69,18,46,84,80,50,62,33,70,70,49,36,22,19,44,36,57,61,26,43,51,52,43,57,78,35,46,41,46,26,44,32,31,34,35,41,69,54,54,50,91,51,67,93,81,42,62,37,60,41,52,36,25,67,68,69,25,37,38,32,39,58

Mean predicted aligned error: 3.78 Å

Radius of gyration: 17.76 Å; Cα contacts (8 Å, |Δi|>4): 343; chains: 1; bounding box: 36×37×58 Å

Nearest PDB structures (foldseek):
  8hmo-assembly3_F  TM=8.769E-01  e=5.977E-11  Bacillus smithii
  4cob-assembly1_B  TM=8.996E-01  e=1.834E-09  Pseudomonas aeruginosa PAO1
  8f9x-assembly2_D  TM=8.540E-01  e=1.344E-09  Ruegeria pomeroyi DSS-3
  4co9-assembly2_B  TM=8.233E-01  e=8.697E-09  Bacillus anthracis str. Ames
  4cog-assembly2_D  TM=8.552E-01  e=1.432E-07  Burkholderia cenocepacia J2315